Protein AF-0000000079574185 (afdb_homodimer)

Sequence (214 aa):
MRHLTLICMAGISTSLLVNKMKRLIRNENLEIAVTAMSERAFQGYTGQTDVLLLGPQLGHRFESLKEQYESKGIRIDRIDPERFGAMDAKAVLEQAFPDLSGQIGDKMRHLTLICMAGISTSLLVNKMKRLIRNENLEIAVTAMSERAFQGYTGQTDVLLLGPQLGHRFESLKEQYESKGIRIDRIDPERFGAMDAKAVLEQAFPDLSGQIGDK

Solvent-accessible surface area (backbone atoms only — not comparable to full-atom values): 11607 Å² total; per-residue (Å²): 122,45,28,38,33,38,32,28,73,53,21,6,63,51,38,51,32,50,50,49,35,50,50,50,30,60,75,66,67,48,64,60,46,79,46,64,28,10,57,72,55,51,74,69,54,83,71,81,53,46,27,38,33,26,30,68,82,35,50,87,46,44,66,63,49,36,67,65,35,43,83,74,63,25,45,67,46,64,45,51,59,67,40,58,74,66,53,34,32,67,59,48,51,22,67,69,36,62,85,38,68,78,68,61,77,86,122,121,45,26,39,32,38,31,29,73,56,20,5,64,52,37,51,33,50,51,49,34,53,49,49,29,60,77,67,67,49,63,62,47,80,47,66,27,10,60,71,55,52,73,70,53,83,70,81,54,46,28,39,34,26,30,67,81,34,49,87,48,43,67,65,49,38,66,66,35,42,83,75,64,26,46,66,44,67,45,53,61,67,39,57,74,66,53,34,32,66,60,48,49,24,67,70,37,62,85,38,68,78,69,60,76,86,122

InterPro domains:
  IPR003501 Phosphotransferase system, EIIB component, type 2/3 [PF02302] (6-95)
  IPR013012 Phosphotransferase system, EIIB component, type 3 [PS51100] (1-106)
  IPR036095 PTS system IIB component-like superfamily [SSF52794] (1-98)
  IPR051819 PTS system sugar-specific EIIB domain-containing protein [PTHR34581] (1-97)

Organism: NCBI:txid592978

Foldseek 3Di:
DDDDDDDDDVVVLVVLLQVVLVVQCVVLVPPDDDDDDDPVVVVVDPDDAAEAEDEPVCVVCQVVVCVVCVVVNHHYYYDDPVCSVVSPNQVRVCVRPVVCVPRRDPD/DDDDDDDDDPVVLVVLLQVVLVVQCVVLVNPDDDDDDDPVVVVVDPDDAAEAEDEPVCVVCQVVVCVVCVVVNYHYYYDDPVCSVVSPNQVRVCVRPVVCVPRRDPD

Nearest PDB structures (foldseek):
  4mge-assembly1_A  TM=9.046E-01  e=7.679E-06  Bacillus anthracis str. 'Ames Ancestor'
  2l2q-assembly1_A  TM=7.305E-01  e=4.917E-03  Borreliella burgdorferi
  3nbm-assembly1_A  TM=7.770E-01  e=2.067E-02  Streptococcus pneumoniae TIGR4
  4ivn-assembly1_B  TM=3.500E-01  e=1.867E+00  Vibrio vulnificus YJ016
  4mge-assembly1_A  TM=9.043E-01  e=1.041E-05  Bacillus anthracis str. 'Ames Ancestor'

Structure (mmCIF, N/CA/C/O backbone):
data_AF-0000000079574185-model_v1
#
loop_
_entity.id
_entity.type
_entity.pdbx_description
1 polymer 'PTS sugar transporter subunit IIB'
#
loop_
_atom_site.group_PDB
_atom_site.id
_atom_site.type_symbol
_atom_site.label_atom_id
_atom_site.label_alt_id
_atom_site.label_comp_id
_atom_site.label_asym_id
_atom_site.label_entity_id
_atom_site.label_seq_id
_atom_site.pdbx_PDB_ins_code
_atom_site.Cartn_x
_atom_site.Cartn_y
_atom_site.Cartn_z
_atom_site.occupancy
_atom_site.B_is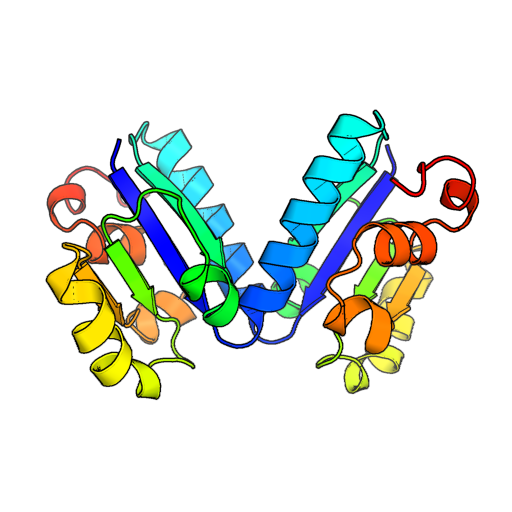o_or_equiv
_atom_site.auth_seq_id
_atom_site.auth_comp_id
_atom_site.auth_asym_id
_atom_site.auth_atom_id
_atom_site.pdbx_PDB_model_num
ATOM 1 N N . MET A 1 1 ? 2.023 9.961 20.016 1 88.75 1 MET A N 1
ATOM 2 C CA . MET A 1 1 ? 2.324 9.328 18.734 1 88.75 1 MET A CA 1
ATOM 3 C C . MET A 1 1 ? 1.634 10.062 17.594 1 88.75 1 MET A C 1
ATOM 5 O O . MET A 1 1 ? 0.475 10.461 17.719 1 88.75 1 MET A O 1
ATOM 9 N N . ARG A 1 2 ? 2.41 10.508 16.641 1 93.44 2 ARG A N 1
ATOM 10 C CA . ARG A 1 2 ? 1.873 11.211 15.492 1 93.44 2 ARG A CA 1
ATOM 11 C C . ARG A 1 2 ? 1.418 10.234 14.414 1 93.44 2 ARG A C 1
ATOM 13 O O . ARG A 1 2 ? 1.984 9.148 14.273 1 93.44 2 ARG A O 1
ATOM 20 N N . HIS A 1 3 ? 0.35 10.641 13.719 1 94.94 3 HIS A N 1
ATOM 21 C CA . HIS A 1 3 ? -0.239 9.742 12.727 1 94.94 3 HIS A CA 1
ATOM 22 C C . HIS A 1 3 ? -0.244 10.391 11.344 1 94.94 3 HIS A C 1
ATOM 24 O O . HIS A 1 3 ? -0.863 11.438 11.141 1 94.94 3 HIS A O 1
ATOM 30 N N . LEU A 1 4 ? 0.49 9.758 10.523 1 93.94 4 LEU A N 1
ATOM 31 C CA . LEU A 1 4 ? 0.558 10.18 9.133 1 93.94 4 LEU A CA 1
ATOM 32 C C . LEU A 1 4 ? -0.199 9.203 8.234 1 93.94 4 LEU A C 1
ATOM 34 O O . LEU A 1 4 ? 0.021 7.996 8.297 1 93.94 4 LEU A O 1
ATOM 38 N N . THR A 1 5 ? -1.13 9.797 7.465 1 89.38 5 THR A N 1
ATOM 39 C CA . THR A 1 5 ? -1.834 8.984 6.477 1 89.38 5 THR A CA 1
ATOM 40 C C . THR A 1 5 ? -1.511 9.461 5.059 1 89.38 5 THR A C 1
ATOM 42 O O . THR A 1 5 ? -1.543 10.656 4.777 1 89.38 5 THR A O 1
ATOM 45 N N . LEU A 1 6 ? -1.135 8.523 4.188 1 86.44 6 LEU A N 1
ATOM 46 C CA . LEU A 1 6 ? -0.94 8.781 2.766 1 86.44 6 LEU A CA 1
ATOM 47 C C . LEU A 1 6 ? -2.09 8.203 1.944 1 86.44 6 LEU A C 1
ATOM 49 O O . LEU A 1 6 ? -2.502 7.062 2.162 1 86.44 6 LEU A O 1
ATOM 53 N N . ILE A 1 7 ? -2.695 9.07 1.065 1 80.25 7 ILE A N 1
ATOM 54 C CA . ILE A 1 7 ? -3.719 8.523 0.18 1 80.25 7 ILE A CA 1
ATOM 55 C C . ILE A 1 7 ? -3.281 8.688 -1.274 1 80.25 7 ILE A C 1
ATOM 57 O O . ILE A 1 7 ? -2.699 9.711 -1.644 1 80.25 7 ILE A O 1
ATOM 61 N N . CYS A 1 8 ? -3.289 7.586 -2.072 1 68.94 8 CYS A N 1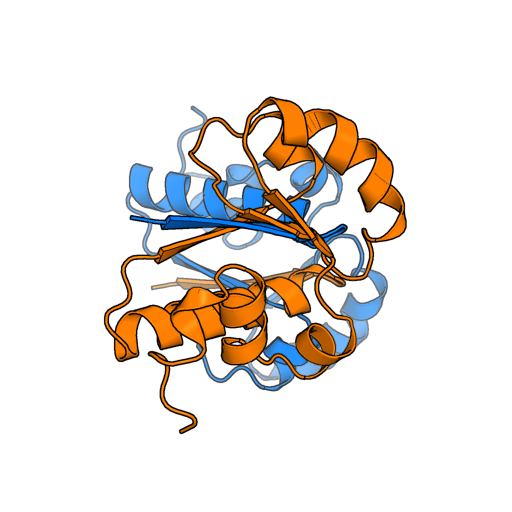
ATOM 62 C CA . CYS A 1 8 ? -2.963 7.586 -3.494 1 68.94 8 CYS A CA 1
ATOM 63 C C . CYS A 1 8 ? -4.105 7.004 -4.316 1 68.94 8 CYS A C 1
ATOM 65 O O . CYS A 1 8 ? -5.02 6.383 -3.768 1 68.94 8 CYS A O 1
ATOM 67 N N . MET A 1 9 ? -4.211 7.387 -5.613 1 56.03 9 MET A N 1
ATOM 68 C CA . MET A 1 9 ? -5.285 6.902 -6.477 1 56.03 9 MET A CA 1
ATOM 69 C C . MET A 1 9 ? -5.379 5.383 -6.426 1 56.03 9 MET A C 1
ATOM 71 O O . MET A 1 9 ? -6.465 4.828 -6.262 1 56.03 9 MET A O 1
ATOM 75 N N . ALA A 1 10 ? -4.527 4.73 -7.086 1 50 10 ALA A N 1
ATOM 76 C CA . ALA A 1 10 ? -4.535 3.277 -7.219 1 50 10 ALA A CA 1
ATOM 77 C C . ALA A 1 10 ? -4.098 2.604 -5.922 1 50 10 ALA A C 1
ATOM 79 O O . ALA A 1 10 ? -4.477 1.461 -5.652 1 50 10 ALA A O 1
ATOM 80 N N . GLY A 1 11 ? -3.361 3.166 -5.242 1 51.25 11 GLY A N 1
ATOM 81 C CA . GLY A 1 11 ? -2.73 2.584 -4.066 1 51.25 11 GLY A CA 1
ATOM 82 C C . GLY A 1 11 ? -3.727 2.148 -3.008 1 51.25 11 GLY A C 1
ATOM 83 O O . GLY A 1 11 ? -3.465 1.214 -2.248 1 51.25 11 GLY A O 1
ATOM 84 N N . ILE A 1 12 ? -4.832 2.926 -2.957 1 49.81 12 ILE A N 1
ATOM 85 C CA . ILE A 1 12 ? -5.816 2.75 -1.896 1 49.81 12 ILE A CA 1
ATOM 86 C C . ILE A 1 12 ? -6.457 1.37 -2.012 1 49.81 12 ILE A C 1
ATOM 88 O O . ILE A 1 12 ? -6.516 0.621 -1.032 1 49.81 12 ILE A O 1
ATOM 92 N N . SER A 1 13 ? -6.738 1.127 -3.207 1 59.53 13 SER A N 1
ATOM 93 C CA . SER A 1 13 ? -7.465 -0.13 -3.352 1 59.53 13 SER A CA 1
ATOM 94 C C . SER A 1 13 ? -6.574 -1.324 -3.023 1 59.53 13 SER A C 1
ATOM 96 O O . SER A 1 13 ? -6.992 -2.236 -2.305 1 59.53 13 SER A O 1
ATOM 98 N N . THR A 1 14 ? -5.355 -1.102 -3.299 1 67.81 14 THR A N 1
ATOM 99 C CA . THR A 1 14 ? -4.457 -2.227 -3.072 1 67.81 14 THR A CA 1
ATOM 100 C C . THR A 1 14 ? -4.07 -2.324 -1.6 1 67.81 14 THR A C 1
ATOM 102 O O . THR A 1 14 ? -4.051 -3.418 -1.029 1 67.81 14 THR A O 1
ATOM 105 N N . SER A 1 15 ? -3.881 -1.257 -0.956 1 67.75 15 SER A N 1
ATOM 106 C CA . SER A 1 15 ? -3.498 -1.248 0.453 1 67.75 15 SER A CA 1
ATOM 107 C C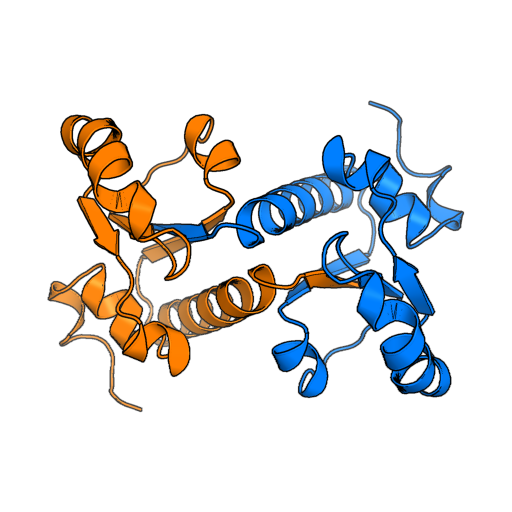 . SER A 1 15 ? -4.598 -1.837 1.328 1 67.75 15 SER A C 1
ATOM 109 O O . SER A 1 15 ? -4.32 -2.615 2.244 1 67.75 15 SER A O 1
ATOM 111 N N . LEU A 1 16 ? -5.809 -1.394 1.083 1 69.81 16 LEU A N 1
ATOM 112 C CA . LEU A 1 16 ? -6.934 -1.904 1.855 1 69.81 16 LEU A CA 1
ATOM 113 C C . LEU A 1 16 ? -7.074 -3.414 1.683 1 69.81 16 LEU A C 1
ATOM 115 O O . LEU A 1 16 ? -7.293 -4.137 2.656 1 69.81 16 LEU A O 1
ATOM 119 N N . LEU A 1 17 ? -6.941 -3.803 0.425 1 80.81 17 LEU A N 1
ATOM 120 C CA . LEU A 1 17 ? -7.016 -5.234 0.156 1 80.81 17 LEU A CA 1
ATOM 121 C C . LEU A 1 17 ? -5.914 -5.984 0.895 1 80.81 17 LEU A C 1
ATOM 123 O O . LEU A 1 17 ? -6.168 -7.035 1.493 1 80.81 17 LEU A O 1
ATOM 127 N N . VAL A 1 18 ? -4.707 -5.469 0.892 1 81.94 18 VAL A N 1
ATOM 128 C CA . VAL A 1 18 ? -3.568 -6.086 1.562 1 81.94 18 VAL A CA 1
ATOM 129 C C . VAL A 1 18 ? -3.82 -6.145 3.066 1 81.94 18 VAL A C 1
ATOM 131 O O . VAL A 1 18 ? -3.555 -7.164 3.707 1 81.94 18 VAL A O 1
ATOM 134 N N . ASN A 1 19 ? -4.359 -5.125 3.646 1 76.62 19 ASN A N 1
ATOM 135 C CA . ASN A 1 19 ? -4.648 -5.102 5.074 1 76.62 19 ASN A CA 1
ATOM 136 C C . ASN A 1 19 ? -5.719 -6.125 5.449 1 76.62 19 ASN A C 1
ATOM 138 O O . ASN A 1 19 ? -5.602 -6.805 6.469 1 76.62 19 ASN A O 1
ATOM 142 N N . LYS A 1 20 ? -6.73 -6.168 4.641 1 82.44 20 LYS A N 1
ATOM 143 C CA . LYS A 1 20 ? -7.766 -7.172 4.859 1 82.44 20 LYS A CA 1
ATOM 144 C C . LYS A 1 20 ? -7.188 -8.586 4.781 1 82.44 20 LYS A C 1
ATOM 146 O O . LYS A 1 20 ? -7.543 -9.453 5.582 1 82.44 20 LYS A O 1
ATOM 151 N N . MET A 1 21 ? -6.289 -8.758 3.867 1 88.69 21 MET A N 1
ATOM 152 C CA . MET A 1 21 ? -5.641 -10.062 3.719 1 88.69 21 MET A CA 1
ATOM 153 C C . MET A 1 21 ? -4.793 -10.391 4.945 1 88.69 21 MET A C 1
ATOM 155 O O . MET A 1 21 ? -4.832 -11.508 5.449 1 88.69 21 MET A O 1
ATOM 159 N N . LYS A 1 22 ? -4.102 -9.406 5.371 1 85.12 22 LYS A N 1
ATOM 160 C CA . LYS A 1 22 ? -3.252 -9.625 6.539 1 85.12 22 LYS A CA 1
ATOM 161 C C . LYS A 1 22 ? -4.09 -9.961 7.77 1 85.12 22 LYS A C 1
ATOM 163 O O . LYS A 1 22 ? -3.721 -10.836 8.555 1 85.12 22 LYS A O 1
ATOM 168 N N . ARG A 1 23 ? -5.176 -9.375 7.941 1 84.56 23 ARG A N 1
ATOM 169 C CA . ARG A 1 23 ? -6.082 -9.664 9.047 1 84.56 23 ARG A CA 1
ATOM 170 C C . ARG A 1 23 ? -6.613 -11.094 8.969 1 84.56 23 ARG A C 1
ATOM 172 O O . ARG A 1 23 ? -6.648 -11.805 9.969 1 84.56 23 ARG A O 1
ATOM 179 N N . LEU A 1 24 ? -7.023 -11.406 7.793 1 89.94 24 LEU A N 1
ATOM 180 C CA . LEU A 1 24 ? -7.531 -12.758 7.578 1 89.94 24 LEU A CA 1
ATOM 181 C C . LEU A 1 24 ? -6.457 -13.797 7.875 1 89.94 24 LEU A C 1
ATOM 183 O O . LEU A 1 24 ? -6.73 -14.812 8.516 1 89.94 24 LEU A O 1
ATOM 187 N N . ILE A 1 25 ? -5.293 -13.586 7.488 1 91.38 25 ILE A N 1
ATOM 188 C CA . ILE A 1 25 ? -4.16 -14.492 7.672 1 91.38 25 ILE A CA 1
ATOM 189 C C . ILE A 1 25 ? -3.879 -14.672 9.164 1 91.38 25 ILE A C 1
ATOM 191 O O . ILE A 1 25 ? -3.658 -15.789 9.625 1 91.38 25 ILE A O 1
ATOM 195 N N . ARG A 1 26 ? -3.955 -13.562 9.812 1 88.31 26 ARG A N 1
ATOM 196 C CA . ARG A 1 26 ? -3.744 -13.609 11.258 1 88.31 26 ARG A CA 1
ATOM 197 C C . ARG A 1 26 ? -4.875 -14.367 11.953 1 88.31 26 ARG A C 1
ATOM 199 O O . ARG A 1 26 ? -4.625 -15.227 12.797 1 88.31 26 ARG A O 1
ATOM 206 N N . ASN A 1 27 ? -6.102 -14.078 11.586 1 91.19 27 ASN A N 1
ATOM 207 C CA . ASN A 1 27 ? -7.277 -14.68 12.211 1 91.19 27 ASN A CA 1
ATOM 208 C C . ASN A 1 27 ? -7.336 -16.188 11.961 1 91.19 27 ASN A C 1
ATOM 210 O O . ASN A 1 27 ? -7.793 -16.938 12.82 1 91.19 27 ASN A O 1
ATOM 214 N N . GLU A 1 28 ? -6.867 -16.562 10.766 1 91.81 28 GLU A N 1
ATOM 215 C CA . GLU A 1 28 ? -6.93 -17.969 10.383 1 91.81 28 GLU A CA 1
ATOM 216 C C . GLU A 1 28 ? -5.602 -18.672 10.633 1 91.81 28 GLU A C 1
ATOM 218 O O . GLU A 1 28 ? -5.434 -19.844 10.273 1 91.81 28 GLU A O 1
ATOM 223 N N . ASN A 1 29 ? -4.648 -17.953 11.188 1 91.69 29 ASN A N 1
ATOM 224 C CA . ASN A 1 29 ? -3.326 -18.484 11.5 1 91.69 29 ASN A CA 1
ATOM 225 C C . ASN A 1 29 ? -2.674 -19.109 10.273 1 91.69 29 ASN A C 1
ATOM 227 O O . ASN A 1 29 ? -2.17 -20.234 10.336 1 91.69 29 ASN A O 1
ATOM 231 N N . LEU A 1 30 ? -2.805 -18.422 9.219 1 91.88 30 LEU A N 1
ATOM 232 C CA . LEU A 1 30 ? -2.178 -18.875 7.984 1 91.88 30 LEU A CA 1
ATOM 233 C C . LEU A 1 30 ? -0.716 -18.453 7.926 1 91.88 30 LEU A C 1
ATOM 235 O O . LEU A 1 30 ? -0.356 -17.391 8.445 1 91.88 30 LEU A O 1
ATOM 239 N N . GLU A 1 31 ? 0.088 -19.25 7.402 1 94.12 31 GLU A N 1
ATOM 240 C CA . GLU A 1 31 ? 1.506 -18.938 7.246 1 94.12 31 GLU A CA 1
ATOM 241 C C . GLU A 1 31 ? 1.789 -18.328 5.879 1 94.12 31 GLU A C 1
ATOM 243 O O . GLU A 1 31 ? 2.514 -18.906 5.07 1 94.12 31 GLU A O 1
ATOM 248 N N . ILE A 1 32 ? 1.297 -17.203 5.641 1 93.75 32 ILE A N 1
ATOM 249 C CA . ILE A 1 32 ? 1.445 -16.484 4.379 1 93.75 32 ILE A CA 1
ATOM 250 C C . ILE A 1 32 ? 1.924 -15.062 4.652 1 93.75 32 ILE A C 1
ATOM 252 O O . ILE A 1 32 ? 1.384 -14.375 5.523 1 93.75 32 ILE A O 1
ATOM 256 N N . ALA A 1 33 ? 2.938 -14.648 3.963 1 91.56 33 ALA A N 1
ATOM 257 C CA . ALA A 1 33 ? 3.395 -13.258 3.971 1 91.56 33 ALA A CA 1
ATOM 258 C C . ALA A 1 33 ? 2.92 -12.516 2.723 1 91.56 33 ALA A C 1
ATOM 260 O O . ALA A 1 33 ? 3.137 -12.977 1.6 1 91.56 33 ALA A O 1
ATOM 261 N N . VAL A 1 34 ? 2.25 -11.43 2.977 1 88.5 34 VAL A N 1
ATOM 262 C CA . VAL A 1 34 ? 1.757 -10.625 1.862 1 88.5 34 VAL A CA 1
ATOM 263 C C . VAL A 1 34 ? 2.529 -9.312 1.791 1 88.5 34 VAL A C 1
ATOM 265 O O . VAL A 1 34 ? 2.693 -8.625 2.803 1 88.5 34 VAL A O 1
ATOM 268 N N . THR A 1 35 ? 2.994 -9.039 0.606 1 81.06 35 THR A N 1
ATOM 269 C CA . THR A 1 35 ? 3.68 -7.781 0.348 1 81.06 35 THR A CA 1
ATOM 270 C C . THR A 1 35 ? 3.104 -7.094 -0.888 1 81.06 35 THR A C 1
ATOM 272 O O . THR A 1 35 ? 2.684 -7.762 -1.835 1 81.06 35 THR A O 1
ATOM 275 N N . ALA A 1 36 ? 2.936 -5.844 -0.849 1 79.88 36 ALA A N 1
ATOM 276 C CA . ALA A 1 36 ? 2.506 -5.059 -2.006 1 79.88 36 ALA A CA 1
ATOM 277 C C . ALA A 1 36 ? 3.545 -4.004 -2.371 1 79.88 36 ALA A C 1
ATOM 279 O O . ALA A 1 36 ? 4.172 -3.412 -1.49 1 79.88 36 ALA A O 1
ATOM 280 N N . MET A 1 37 ? 3.713 -3.838 -3.721 1 75.5 37 MET A N 1
ATOM 281 C CA . MET A 1 37 ? 4.691 -2.863 -4.195 1 75.5 37 MET A CA 1
ATOM 282 C C . MET A 1 37 ? 4.422 -2.48 -5.645 1 75.5 37 MET A C 1
ATOM 284 O O . MET A 1 37 ? 3.582 -3.092 -6.305 1 75.5 37 MET A O 1
ATOM 288 N N . SER A 1 38 ? 5.129 -1.488 -6.082 1 73.06 38 SER A N 1
ATOM 289 C CA . SER A 1 38 ? 5.027 -1.118 -7.492 1 73.06 38 SER A CA 1
ATOM 290 C C . SER A 1 38 ? 5.742 -2.131 -8.383 1 73.06 38 SER A C 1
ATOM 292 O O . SER A 1 38 ? 6.598 -2.887 -7.91 1 73.06 38 SER A O 1
ATOM 294 N N . GLU A 1 39 ? 5.309 -2.053 -9.656 1 78.31 39 GLU A N 1
ATOM 295 C CA . GLU A 1 39 ? 6.004 -2.926 -10.594 1 78.31 39 GLU A CA 1
ATOM 296 C C . GLU A 1 39 ? 7.5 -2.639 -10.609 1 78.31 39 GLU A C 1
ATOM 298 O O . GLU A 1 39 ? 8.312 -3.564 -10.641 1 78.31 39 GLU A O 1
ATOM 303 N N . ARG A 1 40 ? 7.836 -1.374 -10.609 1 71.25 40 ARG A N 1
ATOM 304 C CA . ARG A 1 40 ? 9.242 -0.973 -10.625 1 71.25 40 ARG A CA 1
ATOM 305 C C . ARG A 1 40 ? 9.969 -1.485 -9.391 1 71.25 40 ARG A C 1
ATOM 307 O O . ARG A 1 40 ? 11.086 -1.995 -9.492 1 71.25 40 ARG A O 1
ATOM 314 N N . ALA A 1 41 ? 9.375 -1.385 -8.234 1 71.62 41 ALA A N 1
ATOM 315 C CA . ALA A 1 41 ? 9.977 -1.87 -6.992 1 71.62 41 ALA A CA 1
ATOM 316 C C . ALA A 1 41 ? 10.18 -3.381 -7.039 1 71.62 41 ALA A C 1
ATOM 318 O O . ALA A 1 41 ? 11.172 -3.896 -6.508 1 71.62 41 ALA A O 1
ATOM 319 N N . PHE A 1 42 ? 9.297 -4.051 -7.738 1 83.19 42 PHE A N 1
ATOM 320 C CA . PHE A 1 42 ? 9.383 -5.504 -7.797 1 83.19 42 PHE A CA 1
ATOM 321 C C . PHE A 1 42 ? 10.562 -5.945 -8.656 1 83.19 42 PHE A C 1
ATOM 323 O O . PHE A 1 42 ? 11.18 -6.977 -8.391 1 83.19 42 PHE A O 1
ATOM 330 N N . GLN A 1 43 ? 10.82 -5.113 -9.609 1 80.56 43 GLN A N 1
ATOM 331 C CA . GLN A 1 43 ? 11.961 -5.43 -10.469 1 80.56 43 GLN A CA 1
ATOM 332 C C . GLN A 1 43 ? 13.25 -5.516 -9.656 1 80.56 43 GLN A C 1
ATOM 334 O O . GLN A 1 43 ? 14.148 -6.297 -9.977 1 80.56 43 GLN A O 1
ATOM 339 N N . GLY A 1 44 ? 13.305 -4.746 -8.555 1 77.38 44 GLY A N 1
ATOM 340 C CA . GLY A 1 44 ? 14.477 -4.762 -7.699 1 77.38 44 GLY A CA 1
ATOM 341 C C . GLY A 1 44 ? 14.266 -5.527 -6.406 1 77.38 44 GLY A C 1
ATOM 342 O O . GLY A 1 44 ? 15.141 -5.555 -5.543 1 77.38 44 GLY A O 1
ATOM 343 N N . TYR A 1 45 ? 13.156 -6.074 -6.293 1 79.44 45 TYR A N 1
ATOM 344 C CA . TYR A 1 45 ? 12.812 -6.77 -5.059 1 79.44 45 TYR A CA 1
ATOM 345 C C . TYR A 1 45 ? 13.562 -8.086 -4.945 1 79.44 45 TYR A C 1
ATOM 347 O O . TYR A 1 45 ? 13.57 -8.891 -5.883 1 79.44 45 TYR A O 1
ATOM 355 N N . THR A 1 46 ? 14.234 -8.258 -3.734 1 81.12 46 THR A N 1
ATOM 356 C CA . THR A 1 46 ? 15.055 -9.445 -3.529 1 81.12 46 THR A CA 1
ATOM 357 C C . THR A 1 46 ? 14.383 -10.414 -2.562 1 81.12 46 THR A C 1
ATOM 359 O O . THR A 1 46 ? 14.945 -11.453 -2.23 1 81.12 46 THR A O 1
ATOM 362 N N . GLY A 1 47 ? 13.25 -10.047 -2.1 1 82.69 47 GLY A N 1
ATOM 363 C CA . GLY A 1 47 ? 12.516 -10.93 -1.205 1 82.69 47 GLY A CA 1
ATOM 364 C C . GLY A 1 47 ? 11.883 -12.109 -1.919 1 82.69 47 GLY A C 1
ATOM 365 O O . GLY A 1 47 ? 11.859 -12.156 -3.15 1 82.69 47 GLY A O 1
ATOM 366 N N . GLN A 1 48 ? 11.414 -13.039 -1.127 1 89.88 48 GLN A N 1
ATOM 367 C CA . GLN A 1 48 ? 10.781 -14.227 -1.699 1 89.88 48 GLN A CA 1
ATOM 368 C C . GLN A 1 48 ? 9.367 -13.914 -2.188 1 89.88 48 GLN A C 1
ATOM 370 O O . GLN A 1 48 ? 8.633 -13.18 -1.532 1 89.88 48 GLN A O 1
ATOM 375 N N . THR A 1 49 ? 9.055 -14.453 -3.355 1 93.75 49 THR A N 1
ATOM 376 C CA . THR A 1 49 ? 7.715 -14.398 -3.926 1 93.75 49 THR A CA 1
ATOM 377 C C . THR A 1 49 ? 7.352 -15.727 -4.578 1 93.75 49 THR A C 1
ATOM 379 O O . THR A 1 49 ? 8.039 -16.188 -5.496 1 93.75 49 THR A O 1
ATOM 382 N N . ASP A 1 50 ? 6.293 -16.266 -4.008 1 96.44 50 ASP A N 1
ATOM 383 C CA . ASP A 1 50 ? 5.793 -17.484 -4.633 1 96.44 50 ASP A CA 1
ATOM 384 C C . ASP A 1 50 ? 4.727 -17.172 -5.676 1 96.44 50 ASP A C 1
ATOM 386 O O . ASP A 1 50 ? 4.672 -17.812 -6.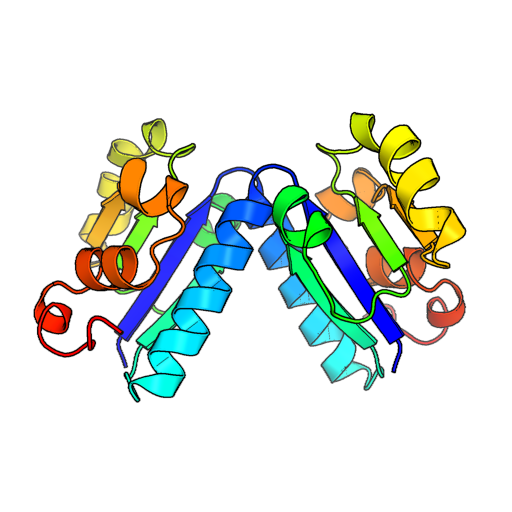73 1 96.44 50 ASP A O 1
ATOM 390 N N . VAL A 1 51 ? 3.896 -16.266 -5.344 1 95.94 51 VAL A N 1
ATOM 391 C CA . VAL A 1 51 ? 2.82 -15.859 -6.238 1 95.94 51 VAL A CA 1
ATOM 392 C C . VAL A 1 51 ? 2.826 -14.344 -6.395 1 95.94 51 VAL A C 1
ATOM 394 O O . VAL A 1 51 ? 2.928 -13.609 -5.41 1 95.94 51 VAL A O 1
ATOM 397 N N . LEU A 1 52 ? 2.807 -13.945 -7.641 1 93.31 52 LEU A N 1
ATOM 398 C CA . LEU A 1 52 ? 2.703 -12.539 -8 1 93.31 52 LEU A CA 1
ATOM 399 C C . LEU A 1 52 ? 1.341 -12.227 -8.617 1 93.31 52 LEU A C 1
ATOM 401 O O . LEU A 1 52 ? 0.994 -12.766 -9.664 1 93.31 52 LEU A O 1
ATOM 405 N N . LEU A 1 53 ? 0.625 -11.422 -7.914 1 91.56 53 LEU A N 1
ATOM 406 C CA . LEU A 1 53 ? -0.677 -11.016 -8.43 1 91.56 53 LEU A CA 1
ATOM 407 C C . LEU A 1 53 ? -0.639 -9.578 -8.945 1 91.56 53 LEU A C 1
ATOM 409 O O . LEU A 1 53 ? -0.141 -8.688 -8.258 1 91.56 53 LEU A O 1
ATOM 413 N N . LEU A 1 54 ? -1.217 -9.422 -10.133 1 87.81 54 LEU A N 1
ATOM 414 C CA . LEU A 1 54 ? -1.264 -8.102 -10.758 1 87.81 54 LEU A CA 1
ATOM 415 C C . LEU A 1 54 ? -2.615 -7.441 -10.523 1 87.81 54 LEU A C 1
ATOM 417 O O . LEU A 1 54 ? -3.662 -8.055 -10.75 1 87.81 54 LEU A O 1
ATOM 421 N N . GLY A 1 55 ? -2.533 -6.273 -10.086 1 82.81 55 GLY A N 1
ATOM 422 C CA . GLY A 1 55 ? -3.76 -5.504 -9.969 1 82.81 55 GLY A CA 1
ATOM 423 C C . GLY A 1 55 ? -4.43 -5.242 -11.305 1 82.81 55 GLY A C 1
ATOM 424 O O . GLY A 1 55 ? -3.814 -5.418 -12.359 1 82.81 55 GLY A O 1
ATOM 425 N N . PRO A 1 56 ? -5.676 -4.902 -11.211 1 74.94 56 PRO A N 1
ATOM 426 C CA . PRO A 1 56 ? -6.465 -4.754 -12.438 1 74.94 56 PRO A CA 1
ATOM 427 C C . PRO A 1 56 ? -5.84 -3.777 -13.43 1 74.94 56 PRO A C 1
ATOM 429 O O . PRO A 1 56 ? -5.918 -3.992 -14.641 1 74.94 56 PRO A O 1
ATOM 432 N N . GLN A 1 57 ? -5.152 -2.861 -13.055 1 73.25 57 GLN A N 1
ATOM 433 C CA . GLN A 1 57 ? -4.594 -1.851 -13.945 1 73.25 57 GLN A CA 1
ATOM 434 C C . GLN A 1 57 ? -3.33 -2.361 -14.633 1 73.25 57 GLN A C 1
ATOM 436 O O . GLN A 1 57 ? -2.91 -1.817 -15.656 1 73.25 57 GLN A O 1
ATOM 441 N N . LEU A 1 58 ? -2.775 -3.357 -14.117 1 76.94 58 LEU A N 1
ATOM 442 C CA . LEU A 1 58 ? -1.536 -3.887 -14.68 1 76.94 58 LEU A CA 1
ATOM 443 C C . LEU A 1 58 ? -1.809 -5.117 -15.531 1 76.94 58 LEU A C 1
ATOM 445 O O . LEU A 1 58 ? -0.876 -5.812 -15.945 1 76.94 58 LEU A O 1
ATOM 449 N N . GLY A 1 59 ? -3.053 -5.352 -15.75 1 77.5 59 GLY A N 1
ATOM 450 C CA . GLY A 1 59 ? -3.395 -6.555 -16.5 1 77.5 59 GLY A CA 1
ATOM 451 C C . GLY A 1 59 ? -2.717 -6.625 -17.859 1 77.5 59 GLY A C 1
ATOM 452 O O . GLY A 1 59 ? -2.357 -7.711 -18.312 1 77.5 59 GLY A O 1
ATOM 453 N N . HIS A 1 60 ? -2.494 -5.441 -18.469 1 82.19 60 HIS A N 1
ATOM 454 C CA . HIS A 1 60 ? -1.896 -5.406 -19.812 1 82.19 60 HIS A CA 1
ATOM 455 C C . HIS A 1 60 ? -0.433 -5.84 -19.766 1 82.19 60 HIS A C 1
ATOM 457 O O . HIS A 1 60 ? 0.146 -6.191 -20.797 1 82.19 60 HIS A O 1
ATOM 463 N N . ARG A 1 61 ? 0.131 -5.824 -18.609 1 84.94 61 ARG A N 1
ATOM 464 C CA . ARG A 1 61 ? 1.535 -6.188 -18.438 1 84.94 61 ARG A CA 1
ATOM 465 C C . ARG A 1 61 ? 1.682 -7.668 -18.109 1 84.94 61 ARG A C 1
ATOM 467 O O . ARG A 1 61 ? 2.799 -8.172 -17.984 1 84.94 61 ARG A O 1
ATOM 474 N N . PHE A 1 62 ? 0.626 -8.391 -18.047 1 88.38 62 PHE A N 1
ATOM 475 C CA . PHE A 1 62 ? 0.613 -9.766 -17.562 1 88.38 62 PHE A CA 1
ATOM 476 C C . PHE A 1 62 ? 1.563 -10.641 -18.375 1 88.38 62 PHE A C 1
ATOM 478 O O . PHE A 1 62 ? 2.422 -11.32 -17.797 1 88.38 62 PHE A O 1
ATOM 485 N N . GLU A 1 63 ? 1.454 -10.547 -19.688 1 91.38 63 GLU A N 1
ATOM 486 C CA . GLU A 1 63 ? 2.244 -11.43 -20.547 1 91.38 63 GLU A CA 1
ATOM 487 C C . GLU A 1 63 ? 3.736 -11.141 -20.406 1 91.38 63 GLU A C 1
ATOM 489 O O . GLU A 1 63 ? 4.547 -12.062 -20.312 1 91.38 63 GLU A O 1
ATOM 494 N N . SER A 1 64 ? 4.051 -9.898 -20.438 1 90.56 64 SER A N 1
ATOM 495 C CA . SER A 1 64 ? 5.449 -9.5 -20.297 1 90.56 64 SER A CA 1
ATOM 496 C C . SER A 1 64 ? 6.016 -9.93 -18.953 1 90.56 64 SER A C 1
ATOM 498 O O . SER A 1 64 ? 7.125 -10.461 -18.875 1 90.56 64 SER A O 1
ATOM 500 N N . LEU A 1 65 ? 5.242 -9.781 -17.922 1 89.25 65 LEU A N 1
ATOM 501 C CA . LEU A 1 65 ? 5.691 -10.133 -16.578 1 89.25 65 LEU A CA 1
ATOM 502 C C . LEU A 1 65 ? 5.75 -11.648 -16.391 1 89.25 65 LEU A C 1
ATOM 504 O O . LEU A 1 65 ? 6.648 -12.164 -15.727 1 89.25 65 LEU A O 1
ATOM 508 N N . LYS A 1 66 ? 4.812 -12.312 -16.969 1 91.88 66 LYS A N 1
ATOM 509 C CA . LYS A 1 66 ? 4.816 -13.773 -16.938 1 91.88 66 LYS A CA 1
ATOM 510 C C . LYS A 1 66 ? 6.098 -14.336 -17.547 1 91.88 66 LYS A C 1
ATOM 512 O O . LYS A 1 66 ? 6.727 -15.227 -16.969 1 91.88 66 LYS A O 1
ATOM 517 N N . GLU A 1 67 ? 6.426 -13.812 -18.625 1 91.62 67 GLU A N 1
ATOM 518 C CA . GLU A 1 67 ? 7.637 -14.266 -19.312 1 91.62 67 GLU A CA 1
ATOM 519 C C . GLU A 1 67 ? 8.875 -13.992 -18.453 1 91.62 67 GLU A C 1
ATOM 521 O O . GLU A 1 67 ? 9.82 -14.789 -18.453 1 91.62 67 GLU A O 1
ATOM 526 N N . GLN A 1 68 ? 8.812 -12.969 -17.844 1 90.19 68 GLN A N 1
ATOM 527 C CA . GLN A 1 68 ? 9.977 -12.523 -17.078 1 90.19 68 GLN A CA 1
ATOM 528 C C . GLN A 1 68 ? 10.141 -13.328 -15.797 1 90.19 68 GLN A C 1
ATOM 530 O O . GLN A 1 68 ? 11.258 -13.648 -15.391 1 90.19 68 GLN A O 1
ATOM 535 N N . TYR A 1 69 ? 9.039 -13.688 -15.148 1 91.5 69 TYR A N 1
ATOM 536 C CA . TYR A 1 69 ? 9.172 -14.18 -13.773 1 91.5 69 TYR A CA 1
ATOM 537 C C . TYR A 1 69 ? 8.781 -15.648 -13.68 1 91.5 69 TYR A C 1
ATOM 539 O O . TYR A 1 69 ? 9.102 -16.312 -12.688 1 91.5 69 TYR A O 1
ATOM 547 N N . GLU A 1 70 ? 8.125 -16.172 -14.664 1 90 70 GLU A N 1
ATOM 548 C CA . GLU A 1 70 ? 7.742 -17.578 -14.641 1 90 70 GLU A CA 1
ATOM 549 C C . GLU A 1 70 ? 8.977 -18.484 -14.57 1 90 70 GLU A C 1
ATOM 551 O O . GLU A 1 70 ? 8.953 -19.516 -13.898 1 90 70 GLU A O 1
ATOM 556 N N . SER A 1 71 ? 10 -18.047 -15.227 1 90.62 71 SER A N 1
ATOM 557 C CA . SER A 1 71 ? 11.234 -18.828 -15.25 1 90.62 71 SER A CA 1
ATOM 558 C C . SER A 1 71 ? 11.922 -18.828 -13.891 1 90.62 71 SER A C 1
ATOM 560 O O . SER A 1 71 ? 12.758 -19.688 -13.609 1 90.62 71 SER A O 1
ATOM 562 N N . LYS A 1 72 ? 11.547 -17.906 -13.086 1 91.5 72 LYS A N 1
ATOM 563 C CA . LYS A 1 72 ? 12.141 -17.781 -11.758 1 91.5 72 LYS A CA 1
ATOM 564 C C . LYS A 1 72 ? 11.328 -18.562 -10.719 1 91.5 72 LYS A C 1
ATOM 566 O O . LYS A 1 72 ? 11.594 -18.469 -9.523 1 91.5 72 LYS A O 1
ATOM 571 N N . GLY A 1 73 ? 10.312 -19.203 -11.227 1 92.31 73 GLY A N 1
ATOM 572 C CA . GLY A 1 73 ? 9.508 -20.031 -10.344 1 92.31 73 GLY A CA 1
ATOM 573 C C . GLY A 1 73 ? 8.375 -19.266 -9.688 1 92.31 73 GLY A C 1
ATOM 574 O O . GLY A 1 73 ? 7.754 -19.75 -8.742 1 92.31 73 GLY A O 1
ATOM 575 N N . ILE A 1 74 ? 8.141 -18.125 -10.055 1 94.62 74 ILE A N 1
ATOM 576 C CA . ILE A 1 74 ? 7.07 -17.297 -9.516 1 94.62 74 ILE A CA 1
ATOM 577 C C . ILE A 1 74 ? 5.805 -17.484 -10.352 1 94.62 74 ILE A C 1
ATOM 579 O O . ILE A 1 74 ? 5.824 -17.312 -11.57 1 94.62 74 ILE A O 1
ATOM 583 N N . ARG A 1 75 ? 4.758 -17.891 -9.688 1 95.31 75 ARG A N 1
ATOM 584 C CA . ARG A 1 75 ? 3.475 -17.953 -10.383 1 95.31 75 ARG A CA 1
ATOM 585 C C . ARG A 1 75 ? 2.859 -16.562 -10.516 1 95.31 75 ARG A C 1
ATOM 587 O O . ARG A 1 75 ? 2.77 -15.82 -9.539 1 95.31 75 ARG A O 1
ATOM 594 N N . ILE A 1 76 ? 2.453 -16.25 -11.688 1 94 76 ILE A N 1
ATOM 595 C CA . ILE A 1 76 ? 1.913 -14.914 -11.953 1 94 76 ILE A CA 1
ATOM 596 C C . ILE A 1 76 ? 0.452 -15.031 -12.383 1 94 76 ILE A C 1
ATOM 598 O O . ILE A 1 76 ? 0.092 -15.922 -13.148 1 94 76 ILE A O 1
ATOM 602 N N . ASP A 1 77 ? -0.331 -14.133 -11.758 1 93.44 77 ASP A N 1
ATOM 603 C CA . ASP A 1 77 ? -1.734 -14.094 -12.156 1 93.44 77 ASP A CA 1
ATOM 604 C C . ASP A 1 77 ? -2.309 -12.688 -12.023 1 93.44 77 ASP A C 1
ATOM 606 O O . ASP A 1 77 ? -1.746 -11.844 -11.32 1 93.44 77 ASP A O 1
ATOM 610 N N . ARG A 1 78 ? -3.34 -12.469 -12.781 1 90.44 78 ARG A N 1
ATOM 611 C CA . ARG A 1 78 ? -4.105 -11.242 -12.617 1 90.44 78 ARG A CA 1
ATOM 612 C C . ARG A 1 78 ? -5.164 -11.398 -11.523 1 90.44 78 ARG A C 1
ATOM 614 O O . ARG A 1 78 ? -5.836 -12.43 -11.445 1 90.44 78 ARG A O 1
ATOM 621 N N . ILE A 1 79 ? -5.211 -10.352 -10.812 1 88.88 79 ILE A N 1
ATOM 622 C CA . ILE A 1 79 ? -6.316 -10.406 -9.859 1 88.88 79 ILE A CA 1
ATOM 623 C C . ILE A 1 79 ? -7.645 -10.297 -10.602 1 88.88 79 ILE A C 1
ATOM 625 O O . ILE A 1 79 ? -7.801 -9.445 -11.484 1 88.88 79 ILE A O 1
ATOM 629 N N . ASP A 1 80 ? -8.523 -11.203 -10.266 1 88.81 80 ASP A N 1
ATOM 630 C CA . ASP A 1 80 ? -9.875 -11.094 -10.805 1 88.81 80 ASP A CA 1
ATOM 631 C C . ASP A 1 80 ? -10.484 -9.727 -10.492 1 88.81 80 ASP A C 1
ATOM 633 O O . ASP A 1 80 ? -10.508 -9.305 -9.328 1 88.81 80 ASP A O 1
ATOM 637 N N . PRO A 1 81 ? -10.859 -9 -11.602 1 82.62 81 PRO A N 1
ATOM 638 C CA . PRO A 1 81 ? -11.414 -7.664 -11.383 1 82.62 81 PRO A CA 1
ATOM 639 C C . PRO A 1 81 ? -12.57 -7.66 -10.383 1 82.62 81 PRO A C 1
ATOM 641 O O . PRO A 1 81 ? -12.695 -6.73 -9.578 1 82.62 81 PRO A O 1
ATOM 644 N N . GLU A 1 82 ? -13.352 -8.648 -10.438 1 84.12 82 GLU A N 1
ATOM 645 C CA . GLU A 1 82 ? -14.492 -8.742 -9.523 1 84.12 82 GLU A CA 1
ATOM 646 C C . GLU A 1 82 ? -14.023 -8.922 -8.078 1 84.12 82 GLU A C 1
ATOM 648 O O . GLU A 1 82 ? -14.578 -8.305 -7.164 1 84.12 82 GLU A O 1
ATOM 653 N N . ARG A 1 83 ? -13.039 -9.766 -7.848 1 86.5 83 ARG A N 1
ATOM 654 C CA . ARG A 1 83 ? -12.5 -10 -6.512 1 86.5 83 ARG A CA 1
ATOM 655 C C . ARG A 1 83 ? -11.836 -8.742 -5.965 1 86.5 83 ARG A C 1
ATOM 657 O O . ARG A 1 83 ? -11.977 -8.414 -4.785 1 86.5 83 ARG A O 1
ATOM 664 N N . PHE A 1 84 ? -11.141 -8.125 -6.887 1 83 84 PHE A N 1
ATOM 665 C CA . PHE A 1 84 ? -10.484 -6.875 -6.504 1 83 84 PHE A CA 1
ATOM 666 C C . PHE A 1 84 ? -11.516 -5.805 -6.172 1 83 84 PHE A C 1
ATOM 668 O O . PHE A 1 84 ? -11.414 -5.129 -5.145 1 83 84 PHE A O 1
ATOM 675 N N . GLY A 1 85 ? -12.445 -5.684 -7.039 1 76.69 85 GLY A N 1
ATOM 676 C CA . GLY A 1 85 ? -13.469 -4.668 -6.859 1 76.69 85 GLY A CA 1
ATOM 677 C C . GLY A 1 85 ? -14.266 -4.848 -5.578 1 76.69 85 GLY A C 1
ATOM 678 O O . GLY A 1 85 ? -14.625 -3.867 -4.922 1 76.69 85 GLY A O 1
ATOM 679 N N . ALA A 1 86 ? -14.516 -6.09 -5.191 1 79.56 86 ALA A N 1
ATOM 680 C CA . ALA A 1 86 ? -15.289 -6.391 -3.988 1 79.56 86 ALA A CA 1
ATOM 681 C C . ALA A 1 86 ? -14.398 -6.371 -2.748 1 79.56 86 ALA A C 1
ATOM 683 O O . ALA A 1 86 ? -14.883 -6.582 -1.631 1 79.56 86 ALA A O 1
ATOM 684 N N . MET A 1 87 ? -13.125 -6.137 -2.984 1 82.5 87 MET A N 1
ATOM 685 C CA . MET A 1 87 ? -12.164 -6.184 -1.889 1 82.5 87 MET A CA 1
ATOM 686 C C . MET A 1 87 ? -12.273 -7.496 -1.121 1 82.5 87 MET A C 1
ATOM 688 O O . MET A 1 87 ? -12.266 -7.5 0.111 1 82.5 87 MET A O 1
ATOM 692 N N . ASP A 1 88 ? -12.43 -8.516 -1.872 1 88.31 88 ASP A N 1
ATOM 693 C CA . ASP A 1 88 ? -12.602 -9.844 -1.299 1 88.31 88 ASP A CA 1
ATOM 694 C C . ASP A 1 88 ? -11.25 -10.508 -1.031 1 88.31 88 ASP A C 1
ATOM 696 O O . ASP A 1 88 ? -10.742 -11.258 -1.865 1 88.31 88 ASP A O 1
ATOM 700 N N . ALA A 1 89 ? -10.773 -10.289 0.158 1 91.44 89 ALA A N 1
ATOM 701 C CA . ALA A 1 89 ? -9.438 -10.758 0.538 1 91.44 89 ALA A CA 1
ATOM 702 C C . ALA A 1 89 ? -9.359 -12.281 0.483 1 91.44 89 ALA A C 1
ATOM 704 O O . ALA A 1 89 ? -8.367 -12.836 0.007 1 91.44 89 ALA A O 1
ATOM 705 N N . LYS A 1 90 ? -10.414 -12.867 0.981 1 93.62 90 LYS A N 1
ATOM 706 C CA . LYS A 1 90 ? -10.453 -14.328 0.98 1 93.62 90 LYS A CA 1
ATOM 707 C C . LYS A 1 90 ? -10.328 -14.883 -0.437 1 93.62 90 LYS A C 1
ATOM 709 O O . LYS A 1 90 ? -9.5 -15.758 -0.699 1 93.62 90 LYS A O 1
ATOM 714 N N . ALA A 1 91 ? -11.141 -14.359 -1.278 1 93.56 91 ALA A N 1
ATOM 715 C CA . ALA A 1 91 ? -11.156 -14.836 -2.658 1 93.56 91 ALA A CA 1
ATOM 716 C C . ALA A 1 91 ? -9.797 -14.609 -3.326 1 93.56 91 ALA A C 1
ATOM 718 O O . ALA A 1 91 ? -9.336 -15.453 -4.102 1 93.56 91 ALA A O 1
ATOM 719 N N . VAL A 1 92 ? -9.148 -13.539 -3.066 1 92.69 92 VAL A N 1
ATOM 720 C CA . VAL A 1 92 ? -7.855 -13.227 -3.662 1 92.69 92 VAL A CA 1
ATOM 721 C C . VAL A 1 92 ? -6.789 -14.172 -3.111 1 92.69 92 VAL A C 1
ATOM 723 O O . VAL A 1 92 ? -5.945 -14.672 -3.859 1 92.69 92 VAL A O 1
ATOM 726 N N . LEU A 1 93 ? -6.812 -14.383 -1.795 1 94.88 93 LEU A N 1
ATOM 727 C CA . LEU A 1 93 ? -5.863 -15.32 -1.196 1 94.88 93 LEU A CA 1
ATOM 728 C C . LEU A 1 93 ? -6.051 -16.719 -1.77 1 94.88 93 LEU A C 1
ATOM 730 O O . LEU A 1 93 ? -5.07 -17.422 -2.053 1 94.88 93 LEU A O 1
ATOM 734 N N . GLU A 1 94 ? -7.344 -17.094 -1.974 1 94.56 94 GLU A N 1
ATOM 735 C CA . GLU A 1 94 ? -7.633 -18.406 -2.545 1 94.56 94 GLU A CA 1
ATOM 736 C C . GLU A 1 94 ? -7.176 -18.484 -3.998 1 94.56 94 GLU A C 1
ATOM 738 O O . GLU A 1 94 ? -6.762 -19.547 -4.465 1 94.56 94 GLU A O 1
ATOM 743 N N . GLN A 1 95 ? -7.301 -17.422 -4.668 1 94.44 95 GLN A N 1
ATOM 744 C CA . GLN A 1 95 ? -6.762 -17.375 -6.023 1 94.44 95 GLN A CA 1
ATOM 745 C C . GLN A 1 95 ? -5.254 -17.609 -6.027 1 94.44 95 GLN A C 1
ATOM 747 O O . GLN A 1 95 ? -4.738 -18.328 -6.879 1 94.44 95 GLN A O 1
ATOM 752 N N . ALA A 1 96 ? -4.578 -16.953 -5.117 1 95.25 96 ALA A N 1
ATOM 753 C CA . ALA A 1 96 ? -3.127 -17.078 -5.023 1 95.25 96 ALA A CA 1
ATOM 754 C C . ALA A 1 96 ? -2.727 -18.469 -4.57 1 95.25 96 ALA A C 1
ATOM 756 O O . ALA A 1 96 ? -1.752 -19.031 -5.07 1 95.25 96 ALA A O 1
ATOM 757 N N . PHE A 1 97 ? -3.498 -18.938 -3.645 1 95.5 97 PHE A N 1
ATOM 758 C CA . PHE A 1 97 ? -3.236 -20.266 -3.076 1 95.5 97 PHE A CA 1
ATOM 759 C C . PHE A 1 97 ? -4.508 -21.094 -3.045 1 95.5 97 PHE A C 1
ATOM 761 O O . PHE A 1 97 ? -5.195 -21.156 -2.023 1 95.5 97 PHE A O 1
ATOM 768 N N . PRO A 1 98 ? -4.723 -21.875 -4.105 1 92.25 98 PRO A N 1
ATOM 769 C CA . PRO A 1 98 ? -5.98 -22.609 -4.262 1 92.25 98 PRO A CA 1
ATOM 770 C C . PRO A 1 98 ? -6.207 -23.641 -3.158 1 92.25 98 PRO A C 1
ATOM 772 O O . PRO A 1 98 ? -7.352 -24 -2.877 1 92.25 98 PRO A O 1
ATOM 775 N N . ASP A 1 99 ? -5.156 -24.078 -2.613 1 89.69 99 ASP A N 1
ATOM 776 C CA . ASP A 1 99 ? -5.27 -25.078 -1.559 1 89.69 99 ASP A CA 1
ATOM 777 C C . ASP A 1 99 ? -5.887 -24.484 -0.297 1 89.69 99 ASP A C 1
ATOM 779 O O . ASP A 1 99 ? -6.281 -25.219 0.615 1 89.69 99 ASP A O 1
ATOM 783 N N . LEU A 1 100 ? -6.043 -23.141 -0.253 1 89.38 100 LEU A N 1
ATOM 784 C CA . LEU A 1 100 ? -6.648 -22.469 0.893 1 89.38 100 LEU A CA 1
ATOM 785 C C . LEU A 1 100 ? -8.164 -22.578 0.849 1 89.38 100 LEU A C 1
ATOM 787 O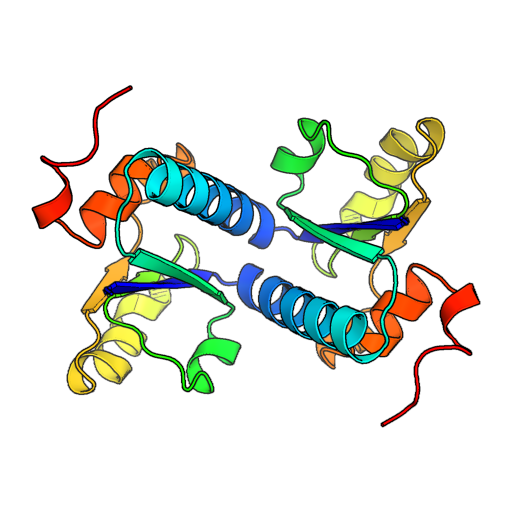 O . LEU A 1 100 ? -8.844 -22.328 1.851 1 89.38 100 LEU A O 1
ATOM 791 N N . SER A 1 101 ? -8.898 -22.609 -0.292 1 80.62 101 SER A N 1
ATOM 792 C CA . SER A 1 101 ? -10.344 -22.641 -0.483 1 80.62 101 SER A CA 1
ATOM 793 C C . SER A 1 101 ? -11.031 -23.516 0.566 1 80.62 101 SER A C 1
ATOM 795 O O . SER A 1 101 ? -12.156 -23.219 0.983 1 80.62 101 SER A O 1
ATOM 797 N N . GLY A 1 102 ? -10.352 -24.234 1.235 1 72.31 102 GLY A N 1
ATOM 798 C CA . GLY A 1 102 ? -10.93 -25.094 2.256 1 72.31 102 GLY A CA 1
ATOM 799 C C . GLY A 1 102 ? -10.484 -24.734 3.662 1 72.31 102 GLY A C 1
ATOM 800 O O . GLY A 1 102 ? -11.016 -25.266 4.641 1 72.31 102 GLY A O 1
ATOM 801 N N . GLN A 1 103 ? -9.664 -23.891 3.791 1 73.88 103 GLN A N 1
ATOM 802 C CA . GLN A 1 103 ? -9.047 -23.594 5.082 1 73.88 103 GLN A CA 1
ATOM 803 C C . GLN A 1 103 ? -9.594 -22.297 5.664 1 73.88 103 GLN A C 1
ATOM 805 O O . GLN A 1 103 ? -9.586 -22.109 6.883 1 73.88 103 GLN A O 1
ATOM 810 N N . ILE A 1 104 ? -9.961 -21.422 4.754 1 71.19 104 ILE A N 1
ATOM 811 C CA . ILE A 1 104 ? -10.438 -20.125 5.254 1 71.19 104 ILE A CA 1
ATOM 812 C C . ILE A 1 104 ? -11.953 -20.156 5.41 1 71.19 104 ILE A C 1
ATOM 814 O O . ILE A 1 104 ? -12.672 -20.562 4.492 1 71.19 104 ILE A O 1
ATOM 818 N N . GLY A 1 105 ? -12.398 -19.953 6.609 1 60.62 105 GLY A N 1
ATOM 819 C CA . GLY A 1 105 ? -13.828 -19.953 6.895 1 60.62 105 GLY A CA 1
ATOM 820 C C . GLY A 1 105 ? -14.555 -18.75 6.316 1 60.62 105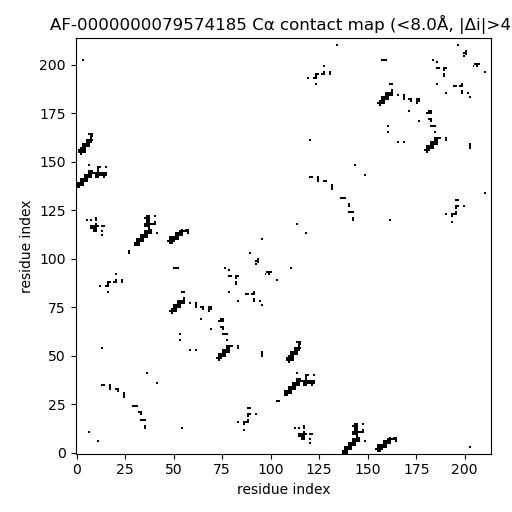 GLY A C 1
ATOM 821 O O . GLY A 1 105 ? -13.961 -17.688 6.109 1 60.62 105 GLY A O 1
ATOM 822 N N . ASP A 1 106 ? -15.664 -18.953 5.465 1 56.25 106 ASP 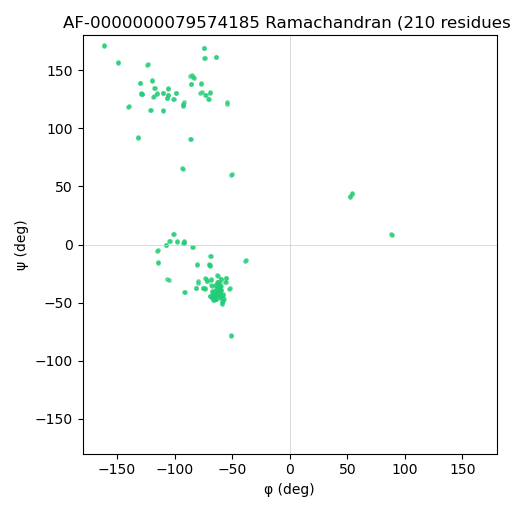A N 1
ATOM 823 C CA . ASP A 1 106 ? -16.562 -17.922 4.973 1 56.25 106 ASP A CA 1
ATOM 824 C C . ASP A 1 106 ? -17.078 -17.047 6.113 1 56.25 106 ASP A C 1
ATOM 826 O O . ASP A 1 106 ? -17.734 -17.531 7.035 1 56.25 106 ASP A O 1
ATOM 830 N N . LYS A 1 107 ? -16.438 -16.391 6.832 1 39.22 107 LYS A N 1
ATOM 831 C CA . LYS A 1 107 ? -17.219 -15.742 7.883 1 39.22 107 LYS A CA 1
ATOM 832 C C . LYS A 1 107 ? -18.188 -14.703 7.297 1 39.22 107 LYS A C 1
ATOM 834 O O . LYS A 1 107 ? -17.891 -14.086 6.27 1 39.22 107 LYS A O 1
ATOM 839 N N . MET B 1 1 ? 6.57 -20.969 4.898 1 88.75 1 MET B N 1
ATOM 840 C CA . MET B 1 1 ? 5.82 -19.734 4.773 1 88.75 1 MET B CA 1
ATOM 841 C C . MET B 1 1 ? 5.68 -19.328 3.312 1 88.75 1 MET B C 1
ATOM 843 O O . MET B 1 1 ? 6.633 -19.438 2.539 1 88.75 1 MET B O 1
ATOM 847 N N . ARG B 1 2 ? 4.473 -19.156 2.891 1 93.5 2 ARG B N 1
ATOM 848 C CA . ARG B 1 2 ? 4.203 -18.766 1.514 1 93.5 2 ARG B CA 1
ATOM 849 C C . ARG B 1 2 ? 4.258 -17.25 1.363 1 93.5 2 ARG B C 1
ATOM 851 O O . ARG B 1 2 ? 3.936 -16.516 2.299 1 93.5 2 ARG B O 1
ATOM 858 N N . HIS B 1 3 ? 4.742 -16.844 0.191 1 94.88 3 HIS B N 1
ATOM 859 C CA . HIS B 1 3 ? 4.938 -15.414 -0.037 1 94.88 3 HIS B CA 1
ATOM 860 C C . HIS B 1 3 ? 4.121 -14.93 -1.231 1 94.88 3 HIS B C 1
ATOM 862 O O . HIS B 1 3 ? 4.32 -15.398 -2.355 1 94.88 3 HIS B O 1
ATOM 868 N N . LEU B 1 4 ? 3.227 -14.086 -0.887 1 94 4 LEU B N 1
ATOM 869 C CA . LEU B 1 4 ? 2.391 -13.453 -1.902 1 94 4 LEU B CA 1
ATOM 870 C C . LEU B 1 4 ? 2.793 -11.992 -2.107 1 94 4 LEU B C 1
ATOM 872 O O . LEU B 1 4 ? 2.895 -11.234 -1.144 1 94 4 LEU B O 1
ATOM 876 N N . THR B 1 5 ? 3.068 -11.688 -3.389 1 89.62 5 THR B N 1
ATOM 877 C CA . THR B 1 5 ? 3.35 -10.297 -3.725 1 89.62 5 THR B CA 1
ATOM 878 C C . THR B 1 5 ? 2.279 -9.734 -4.656 1 89.62 5 THR B C 1
ATOM 880 O O . THR B 1 5 ? 1.912 -10.375 -5.645 1 89.62 5 THR B O 1
ATOM 883 N N . LEU B 1 6 ? 1.735 -8.57 -4.312 1 86.56 6 LEU B N 1
ATOM 884 C CA . LEU B 1 6 ? 0.815 -7.832 -5.172 1 86.56 6 LEU B CA 1
ATOM 885 C C . LEU B 1 6 ? 1.505 -6.621 -5.793 1 86.56 6 LEU B C 1
ATOM 887 O O . LEU B 1 6 ? 2.207 -5.879 -5.102 1 86.56 6 LEU B O 1
ATOM 891 N N . ILE B 1 7 ? 1.398 -6.496 -7.16 1 80.62 7 ILE B N 1
ATOM 892 C CA . ILE B 1 7 ? 1.946 -5.293 -7.777 1 80.62 7 ILE B CA 1
ATOM 893 C C . ILE B 1 7 ? 0.831 -4.516 -8.469 1 80.62 7 ILE B C 1
ATOM 895 O O . ILE B 1 7 ? -0.065 -5.109 -9.078 1 80.62 7 ILE B O 1
ATOM 899 N N . CYS B 1 8 ? 0.688 -3.197 -8.156 1 69.69 8 CYS B N 1
ATOM 900 C CA . CYS B 1 8 ? -0.283 -2.301 -8.773 1 69.69 8 CYS B CA 1
ATOM 901 C C . CYS B 1 8 ? 0.409 -1.098 -9.406 1 69.69 8 CYS B C 1
ATOM 903 O O . CYS B 1 8 ? 1.59 -0.853 -9.148 1 69.69 8 CYS B O 1
ATOM 905 N N . MET B 1 9 ? -0.219 -0.467 -10.414 1 56.56 9 MET B N 1
ATOM 906 C CA . MET B 1 9 ? 0.374 0.68 -11.094 1 56.56 9 MET B CA 1
ATOM 907 C C . MET B 1 9 ? 0.826 1.735 -10.086 1 56.56 9 MET B C 1
ATOM 909 O O . MET B 1 9 ? 1.954 2.225 -10.164 1 56.56 9 MET B O 1
ATOM 913 N N . ALA B 1 10 ? -0.057 2.49 -9.586 1 50.12 10 ALA B N 1
ATOM 914 C CA . ALA B 1 10 ? 0.216 3.609 -8.688 1 50.12 10 ALA B CA 1
ATOM 915 C C . ALA B 1 10 ? 0.606 3.115 -7.297 1 50.12 10 ALA B C 1
ATOM 917 O O . ALA B 1 10 ? 1.299 3.814 -6.555 1 50.12 10 ALA B O 1
ATOM 918 N N . GLY B 1 11 ? 0.186 2.1 -6.934 1 51.25 11 GLY B N 1
ATOM 919 C CA . GLY B 1 11 ? 0.317 1.601 -5.574 1 51.25 11 GLY B CA 1
ATOM 920 C C . GLY B 1 11 ? 1.759 1.376 -5.16 1 51.25 11 GLY B C 1
ATOM 921 O O . GLY B 1 11 ? 2.086 1.447 -3.973 1 51.25 11 GLY B O 1
ATOM 922 N N . ILE B 1 12 ? 2.564 1.001 -6.164 1 49.75 12 ILE B N 1
ATOM 923 C CA . ILE B 1 12 ? 3.941 0.591 -5.914 1 49.75 12 ILE B CA 1
ATOM 924 C C . ILE B 1 12 ? 4.734 1.769 -5.355 1 49.75 12 ILE B C 1
ATOM 926 O O . ILE B 1 12 ? 5.414 1.639 -4.332 1 49.75 12 ILE B O 1
ATOM 930 N N . SER B 1 13 ? 4.449 2.82 -5.973 1 59.38 13 SER B N 1
ATOM 931 C CA . SER B 1 13 ? 5.27 3.949 -5.547 1 59.38 13 SER B CA 1
ATOM 932 C C . SER B 1 13 ? 4.938 4.367 -4.117 1 59.38 13 SER B C 1
ATOM 934 O O . SER B 1 13 ? 5.836 4.602 -3.311 1 59.38 13 SER B O 1
ATOM 936 N N . THR B 1 14 ? 3.729 4.117 -3.832 1 67.69 14 THR B N 1
ATOM 937 C CA . THR B 1 14 ? 3.322 4.555 -2.502 1 67.69 14 THR B CA 1
ATOM 938 C C . THR B 1 14 ? 3.748 3.541 -1.443 1 67.69 14 THR B C 1
ATOM 940 O O . THR B 1 14 ? 4.246 3.918 -0.38 1 67.69 14 THR B O 1
ATOM 943 N N . SER B 1 15 ? 3.68 2.326 -1.717 1 67.69 15 SER B N 1
ATOM 944 C CA . SER B 1 15 ? 4.047 1.281 -0.767 1 67.69 15 SER B CA 1
ATOM 945 C C . SER B 1 15 ? 5.535 1.338 -0.432 1 67.69 15 SER B C 1
ATOM 947 O O . SER B 1 15 ? 5.918 1.201 0.731 1 67.69 15 SER B O 1
ATOM 949 N N . LEU B 1 16 ? 6.336 1.45 -1.46 1 69.75 16 LEU B N 1
ATOM 950 C CA . LEU B 1 16 ? 7.777 1.527 -1.247 1 69.75 16 LEU B CA 1
ATOM 951 C C . LEU B 1 16 ? 8.133 2.732 -0.384 1 69.75 16 LEU B C 1
ATOM 953 O O . LEU B 1 16 ? 8.953 2.625 0.531 1 69.75 16 LEU B O 1
ATOM 957 N N . LEU B 1 17 ? 7.492 3.832 -0.737 1 80.81 17 LEU B N 1
ATOM 958 C CA . LEU B 1 17 ? 7.734 5.035 0.051 1 80.81 17 LEU B CA 1
ATOM 959 C C . LEU B 1 17 ? 7.328 4.824 1.506 1 80.81 17 LEU B C 1
ATOM 961 O O . LEU B 1 17 ? 8.062 5.207 2.42 1 80.81 17 LEU B O 1
ATOM 965 N N . VAL B 1 18 ? 6.195 4.191 1.751 1 81.88 18 VAL B N 1
ATOM 966 C CA . VAL B 1 18 ? 5.695 3.924 3.096 1 81.88 18 VAL B CA 1
ATOM 967 C C . VAL B 1 18 ? 6.664 3 3.832 1 81.88 18 VAL B C 1
ATOM 969 O O . VAL B 1 18 ? 6.977 3.225 5.004 1 81.88 18 VAL B O 1
ATOM 972 N N . ASN B 1 19 ? 7.18 2.016 3.193 1 76.81 19 ASN B N 1
ATOM 973 C CA . ASN B 1 19 ? 8.125 1.092 3.812 1 76.81 19 ASN B CA 1
ATOM 974 C C . ASN B 1 19 ? 9.43 1.789 4.184 1 76.81 19 ASN B C 1
ATOM 976 O O . ASN B 1 19 ? 9.984 1.549 5.258 1 76.81 19 ASN B O 1
ATOM 980 N N . LYS B 1 20 ? 9.898 2.592 3.273 1 82.5 20 LYS B N 1
ATOM 981 C CA . LYS B 1 20 ? 11.094 3.375 3.562 1 82.5 20 LYS B CA 1
ATOM 982 C C . LYS B 1 20 ? 10.875 4.293 4.762 1 82.5 20 LYS B C 1
ATOM 984 O O . LYS B 1 20 ? 11.75 4.438 5.613 1 82.5 20 LYS B O 1
ATOM 989 N N . MET B 1 21 ? 9.703 4.844 4.828 1 88.75 21 MET B N 1
ATOM 990 C CA . MET B 1 21 ? 9.367 5.715 5.949 1 88.75 21 MET B CA 1
ATOM 991 C C . MET B 1 21 ? 9.328 4.93 7.254 1 88.75 21 MET B C 1
ATOM 993 O O . MET B 1 21 ? 9.852 5.383 8.273 1 88.75 21 MET B O 1
ATOM 997 N N . LYS B 1 22 ? 8.742 3.807 7.168 1 85.25 22 LYS B N 1
ATOM 998 C CA . LYS B 1 22 ? 8.656 2.98 8.367 1 85.25 22 LYS B CA 1
ATOM 999 C C . LYS B 1 22 ? 10.039 2.562 8.852 1 85.25 22 LYS B C 1
ATOM 1001 O O . LYS B 1 22 ? 10.305 2.562 10.062 1 85.25 22 LYS B O 1
ATOM 1006 N N . ARG B 1 23 ? 10.906 2.271 8.023 1 84.69 23 ARG B N 1
ATOM 1007 C CA . ARG B 1 23 ? 12.273 1.915 8.375 1 84.69 23 ARG B CA 1
ATOM 1008 C C . ARG B 1 23 ? 12.992 3.088 9.031 1 84.69 23 ARG B C 1
ATOM 1010 O O . ARG B 1 23 ? 13.672 2.916 10.047 1 84.69 23 ARG B O 1
ATOM 1017 N N . LEU B 1 24 ? 12.836 4.195 8.406 1 90.12 24 LEU B N 1
ATOM 1018 C CA . LEU B 1 24 ? 13.453 5.398 8.953 1 90.12 24 LEU B CA 1
ATOM 1019 C C . LEU B 1 24 ? 12.914 5.699 10.344 1 90.12 24 LEU B C 1
ATOM 1021 O O . LEU B 1 24 ? 13.688 6.039 11.25 1 90.12 24 LEU B O 1
ATOM 1025 N N . ILE B 1 25 ? 11.703 5.559 10.562 1 91.5 25 ILE B N 1
ATOM 1026 C CA . ILE B 1 25 ? 11.031 5.824 11.836 1 91.5 25 ILE B CA 1
ATOM 1027 C C . ILE B 1 25 ? 11.57 4.883 12.906 1 91.5 25 ILE B C 1
ATOM 1029 O O . ILE B 1 25 ? 11.852 5.309 14.031 1 91.5 25 ILE B O 1
ATOM 1033 N N . ARG B 1 26 ? 11.711 3.693 12.484 1 88.56 26 ARG B N 1
ATOM 1034 C CA . ARG B 1 26 ? 12.25 2.705 13.406 1 88.56 26 ARG B CA 1
ATOM 1035 C C . ARG B 1 26 ? 13.711 3.008 13.742 1 88.56 26 ARG B C 1
ATOM 1037 O O . ARG B 1 26 ? 14.102 2.986 14.906 1 88.56 26 ARG B O 1
ATOM 1044 N N . ASN B 1 27 ? 14.5 3.312 12.742 1 91.19 27 ASN B N 1
ATOM 1045 C CA . ASN B 1 27 ? 15.922 3.57 12.914 1 91.19 27 ASN B CA 1
ATOM 1046 C C . ASN B 1 27 ? 16.172 4.809 13.766 1 91.19 27 ASN B C 1
ATOM 1048 O O . ASN B 1 27 ? 17.141 4.859 14.523 1 91.19 27 ASN B O 1
ATOM 1052 N N . GLU B 1 28 ? 15.273 5.781 13.602 1 91.81 28 GLU B N 1
ATOM 1053 C CA . GLU B 1 28 ? 15.445 7.047 14.312 1 91.81 28 GLU B CA 1
ATOM 1054 C C . GLU B 1 28 ? 14.602 7.082 15.586 1 91.81 28 GLU B C 1
ATOM 1056 O O . GLU B 1 28 ? 14.531 8.109 16.266 1 91.81 28 GLU B O 1
ATOM 1061 N N . ASN B 1 29 ? 13.922 5.992 15.859 1 91.62 29 ASN B N 1
ATOM 1062 C CA . ASN B 1 29 ? 13.078 5.867 17.031 1 91.62 29 ASN B CA 1
ATOM 1063 C C . ASN B 1 29 ? 12.055 7 17.125 1 91.62 29 ASN B C 1
ATOM 1065 O O . ASN B 1 29 ? 11.906 7.633 18.172 1 91.62 29 ASN B O 1
ATOM 1069 N N . LEU B 1 30 ? 11.5 7.25 16.016 1 91.94 30 LEU B N 1
ATOM 1070 C CA . LEU B 1 30 ? 10.453 8.266 15.969 1 91.94 30 LEU B CA 1
ATOM 1071 C C . LEU B 1 30 ? 9.102 7.684 16.359 1 91.94 30 LEU B C 1
ATOM 1073 O O . LEU B 1 30 ? 8.836 6.508 16.109 1 91.94 30 LEU B O 1
ATOM 1077 N N . GLU B 1 31 ? 8.336 8.438 17.016 1 94.19 31 GLU B N 1
ATOM 1078 C CA . GLU B 1 31 ? 7 8.023 17.422 1 94.19 31 GLU B CA 1
ATOM 1079 C C . GLU B 1 31 ? 5.953 8.453 16.391 1 94.19 31 GLU B C 1
ATOM 1081 O O . GLU B 1 31 ? 5.07 9.258 16.703 1 94.19 31 GLU B O 1
ATOM 1086 N N . ILE B 1 32 ? 6.008 7.934 15.242 1 93.75 32 ILE B N 1
ATOM 1087 C CA . ILE B 1 32 ? 5.109 8.25 14.141 1 93.75 32 ILE B CA 1
ATOM 1088 C C . ILE B 1 32 ? 4.531 6.961 13.562 1 93.75 32 ILE B C 1
ATOM 1090 O O . ILE B 1 32 ? 5.266 6.004 13.305 1 93.75 32 ILE B O 1
ATOM 1094 N N . ALA B 1 33 ? 3.248 6.922 13.422 1 91.62 33 ALA B N 1
ATOM 1095 C CA . ALA B 1 33 ? 2.564 5.844 12.711 1 91.62 33 ALA B CA 1
ATOM 1096 C C . ALA B 1 33 ? 2.191 6.27 11.289 1 91.62 33 ALA B C 1
ATOM 1098 O O . ALA B 1 33 ? 1.555 7.309 11.102 1 91.62 33 ALA B O 1
ATOM 1099 N N . VAL B 1 34 ? 2.639 5.48 10.359 1 88.56 34 VAL B N 1
ATOM 1100 C CA . VAL B 1 34 ? 2.332 5.777 8.969 1 88.56 34 VAL B CA 1
ATOM 1101 C C . VAL B 1 34 ? 1.358 4.738 8.422 1 88.56 34 VAL B C 1
ATOM 1103 O O . VAL B 1 34 ? 1.568 3.533 8.586 1 88.56 34 VAL B O 1
ATOM 1106 N N . THR B 1 35 ? 0.329 5.25 7.82 1 81.19 35 THR B N 1
ATOM 1107 C CA . THR B 1 35 ? -0.651 4.391 7.164 1 81.19 35 THR B CA 1
ATOM 1108 C C . THR B 1 35 ? -0.919 4.867 5.738 1 81.19 35 THR B C 1
ATOM 1110 O O . THR B 1 35 ? -0.883 6.07 5.465 1 81.19 35 THR B O 1
ATOM 1113 N N . ALA B 1 36 ? -1.033 3.996 4.82 1 79.81 36 ALA B N 1
ATOM 1114 C CA . ALA B 1 36 ? -1.41 4.32 3.447 1 79.81 36 ALA B CA 1
ATOM 1115 C C . ALA B 1 36 ? -2.695 3.604 3.047 1 79.81 36 ALA B C 1
ATOM 1117 O O . ALA B 1 36 ? -2.924 2.457 3.441 1 79.81 36 ALA B O 1
ATOM 1118 N N . MET B 1 37 ? -3.529 4.363 2.277 1 75.5 37 MET B N 1
ATOM 1119 C CA . MET B 1 37 ? -4.801 3.787 1.847 1 75.5 37 MET B CA 1
ATOM 1120 C C . MET B 1 37 ? -5.375 4.559 0.664 1 75.5 37 MET B C 1
ATOM 1122 O O . MET B 1 37 ? -4.859 5.617 0.3 1 75.5 37 MET B O 1
ATOM 1126 N N . SER B 1 38 ? -6.406 4.016 0.11 1 73.06 38 SER B N 1
ATOM 1127 C CA . SER B 1 38 ? -7.098 4.734 -0.958 1 73.06 38 SER B CA 1
ATOM 1128 C C . SER B 1 38 ? -7.918 5.895 -0.406 1 73.06 38 SER B C 1
ATOM 1130 O O . SER B 1 38 ? -8.234 5.926 0.784 1 73.06 38 SER B O 1
ATOM 1132 N N . GLU B 1 39 ? -8.195 6.785 -1.374 1 78.19 39 GLU B N 1
ATOM 1133 C CA . GLU B 1 39 ? -9.055 7.887 -0.956 1 78.19 39 GLU B CA 1
ATOM 1134 C C . GLU B 1 39 ? -10.391 7.375 -0.416 1 78.19 39 GLU B C 1
ATOM 1136 O O . GLU B 1 39 ? -10.891 7.875 0.593 1 78.19 39 GLU B O 1
ATOM 1141 N N . ARG B 1 40 ? -10.945 6.414 -1.094 1 71.44 40 ARG B N 1
ATOM 1142 C CA . ARG B 1 40 ? -12.227 5.84 -0.681 1 71.44 40 ARG B CA 1
ATOM 1143 C C . ARG B 1 40 ? -12.117 5.207 0.703 1 71.44 40 ARG B C 1
ATOM 1145 O O . ARG B 1 40 ? -13 5.395 1.545 1 71.44 40 ARG B O 1
ATOM 1152 N N . ALA B 1 41 ? -11.062 4.477 0.96 1 71.75 41 ALA B N 1
ATOM 1153 C CA . ALA B 1 41 ? -10.852 3.852 2.262 1 71.75 41 ALA B CA 1
ATOM 1154 C C . ALA B 1 41 ? -10.719 4.902 3.361 1 71.75 41 ALA B C 1
ATOM 1156 O O . ALA B 1 41 ? -11.18 4.691 4.488 1 71.75 41 ALA B O 1
ATOM 1157 N N . PHE B 1 42 ? -10.172 6.035 2.992 1 83.19 42 PHE B N 1
ATOM 1158 C CA . PHE B 1 42 ? -9.961 7.082 3.984 1 83.19 42 PHE B CA 1
ATOM 1159 C C . PHE B 1 42 ? -11.281 7.719 4.395 1 83.19 42 PHE B C 1
ATOM 1161 O O . PHE B 1 42 ? -11.445 8.133 5.543 1 83.19 42 PHE B O 1
ATOM 1168 N N . GLN B 1 43 ? -12.148 7.715 3.432 1 80.5 43 GLN B N 1
ATOM 1169 C CA . GLN B 1 43 ? -13.461 8.273 3.744 1 80.5 43 GLN B CA 1
ATOM 1170 C C . GLN B 1 43 ? -14.125 7.5 4.879 1 80.5 43 GLN B C 1
ATOM 1172 O O . GLN B 1 43 ? -14.875 8.078 5.676 1 80.5 43 GLN B O 1
ATOM 1177 N N . GLY B 1 44 ? -13.805 6.203 4.992 1 77.44 44 GLY B N 1
ATOM 1178 C CA . GLY B 1 44 ? -14.367 5.379 6.051 1 77.44 44 GLY B CA 1
ATOM 1179 C C . GLY B 1 44 ? -13.383 5.094 7.172 1 77.44 44 GLY B C 1
ATOM 1180 O O . GLY B 1 44 ? -13.688 4.336 8.094 1 77.44 44 GLY B O 1
ATOM 1181 N N . TYR B 1 45 ? -12.281 5.645 7.043 1 79.25 45 TYR B N 1
ATOM 1182 C CA . TYR B 1 45 ? -11.227 5.375 8.016 1 79.25 45 TYR B CA 1
ATOM 1183 C C . TYR B 1 45 ? -11.523 6.062 9.344 1 79.25 45 TYR B C 1
ATOM 1185 O O . TYR B 1 45 ? -11.82 7.262 9.375 1 79.25 45 TYR B O 1
ATOM 1193 N N . THR B 1 46 ? -11.453 5.215 10.445 1 81.31 46 THR B N 1
ATOM 1194 C CA . THR B 1 46 ? -11.789 5.73 11.766 1 81.31 46 THR B CA 1
ATOM 1195 C C . THR B 1 46 ? -10.539 5.902 12.617 1 81.31 46 THR B C 1
ATOM 1197 O O . THR B 1 46 ? -10.625 6.309 13.781 1 81.31 46 THR B O 1
ATOM 1200 N N . GLY B 1 47 ? -9.438 5.586 12.078 1 82.94 47 GLY B N 1
ATOM 1201 C CA . GLY B 1 47 ? -8.188 5.758 12.797 1 82.94 47 GLY B CA 1
ATOM 1202 C C . GLY B 1 47 ? -7.75 7.207 12.891 1 82.94 47 GLY B C 1
ATOM 1203 O O . GLY B 1 47 ? -8.32 8.078 12.234 1 82.94 47 GLY B O 1
ATOM 1204 N N . GLN B 1 48 ? -6.77 7.43 13.711 1 89.94 48 GLN B N 1
ATOM 1205 C CA . GLN B 1 48 ? -6.262 8.781 13.891 1 89.94 48 GLN B CA 1
ATOM 1206 C C . GLN B 1 48 ? -5.379 9.195 12.719 1 89.94 48 GLN B C 1
ATOM 1208 O O . GLN B 1 48 ? -4.594 8.391 12.211 1 89.94 48 GLN B O 1
ATOM 1213 N N . THR B 1 49 ? -5.562 10.438 12.305 1 93.75 49 THR B N 1
ATOM 1214 C CA . THR B 1 49 ? -4.723 11.07 11.297 1 93.75 49 THR B CA 1
ATOM 1215 C C . THR B 1 49 ? -4.445 12.523 11.656 1 93.75 49 THR B C 1
ATOM 1217 O O . THR B 1 49 ? -5.379 13.32 11.805 1 93.75 49 THR B O 1
ATOM 1220 N N . ASP B 1 50 ? -3.156 12.742 11.828 1 96.5 50 ASP B N 1
ATOM 1221 C CA . ASP B 1 50 ? -2.779 14.133 12.062 1 96.5 50 ASP B CA 1
ATOM 1222 C C . ASP B 1 50 ? -2.459 14.852 10.758 1 96.5 50 ASP B C 1
ATOM 1224 O O . ASP B 1 50 ? -2.799 16.031 10.586 1 96.5 50 ASP B O 1
ATOM 1228 N N . VAL B 1 51 ? -1.804 14.18 9.914 1 95.94 51 VAL B N 1
ATOM 1229 C CA . VAL B 1 51 ? -1.427 14.734 8.617 1 95.94 51 VAL B CA 1
ATOM 1230 C C . VAL B 1 51 ? -1.835 13.773 7.504 1 95.94 51 VAL B C 1
ATOM 1232 O O . VAL B 1 51 ? -1.587 12.57 7.59 1 95.94 51 VAL B O 1
ATOM 1235 N N . LEU B 1 52 ? -2.514 14.336 6.543 1 93.31 52 LEU B N 1
ATOM 1236 C CA . LEU B 1 52 ? -2.906 13.609 5.34 1 93.31 52 LEU B CA 1
ATOM 1237 C C . LEU B 1 52 ? -2.125 14.102 4.125 1 93.31 52 LEU B C 1
ATOM 1239 O O . LEU B 1 52 ? -2.238 15.266 3.744 1 93.31 52 LEU B O 1
ATOM 1243 N N . LEU B 1 53 ? -1.35 13.203 3.615 1 91.56 53 LEU B N 1
ATOM 1244 C CA . LEU B 1 53 ? -0.594 13.555 2.418 1 91.56 53 LEU B CA 1
ATOM 1245 C C . LEU B 1 53 ? -1.189 12.883 1.186 1 91.56 53 LEU B C 1
ATOM 1247 O O . LEU B 1 53 ? -1.462 11.68 1.198 1 91.56 53 LEU B O 1
ATOM 1251 N N . LEU B 1 54 ? -1.317 13.711 0.141 1 87.81 54 LEU B N 1
ATOM 1252 C CA . LEU B 1 54 ? -1.871 13.219 -1.115 1 87.81 54 LEU B CA 1
ATOM 1253 C C . LEU B 1 54 ? -0.76 12.883 -2.105 1 87.81 54 LEU B C 1
ATOM 1255 O O . LEU B 1 54 ? 0.143 13.695 -2.328 1 87.81 54 LEU B O 1
ATOM 1259 N N . GLY B 1 55 ? -0.872 11.75 -2.619 1 82.81 55 GLY B N 1
ATOM 1260 C CA . GLY B 1 55 ? 0.053 11.398 -3.684 1 82.81 55 GLY B CA 1
ATOM 1261 C C . GLY B 1 55 ? -0.1 12.266 -4.918 1 82.81 55 GLY B C 1
ATOM 1262 O O . GLY B 1 55 ? -1.099 12.969 -5.066 1 82.81 55 GLY B O 1
ATOM 1263 N N . PRO B 1 56 ? 0.917 12.234 -5.703 1 74.94 56 PRO B N 1
ATOM 1264 C CA . PRO B 1 56 ? 0.951 13.133 -6.859 1 74.94 56 PRO B CA 1
ATOM 1265 C C . PRO B 1 56 ? -0.277 12.984 -7.758 1 74.94 56 PRO B C 1
ATOM 1267 O O . PRO B 1 56 ? -0.76 13.977 -8.312 1 74.94 56 PRO B O 1
ATOM 1270 N N . GLN B 1 57 ? -0.868 11.938 -7.844 1 73.19 57 GLN B N 1
ATOM 1271 C CA . GLN B 1 57 ? -1.998 11.719 -8.742 1 73.19 57 GLN B CA 1
ATOM 1272 C C . GLN B 1 57 ? -3.289 12.266 -8.141 1 73.19 57 GLN B C 1
ATOM 1274 O O . GLN B 1 57 ? -4.27 12.484 -8.859 1 73.19 57 GLN B O 1
ATOM 1279 N N . LEU B 1 58 ? -3.281 12.5 -6.914 1 76.88 58 LEU B N 1
ATOM 1280 C CA . LEU B 1 58 ? -4.488 12.984 -6.25 1 76.88 58 LEU B CA 1
ATOM 1281 C C . LEU B 1 58 ? -4.414 14.492 -6.016 1 76.88 58 LEU B C 1
ATOM 1283 O O . LEU B 1 58 ? -5.242 15.055 -5.297 1 76.88 58 LEU B O 1
ATOM 1287 N N . GLY B 1 59 ? -3.418 15.07 -6.594 1 77.25 59 GLY B N 1
ATOM 1288 C CA . GLY B 1 59 ? -3.24 16.5 -6.359 1 77.25 59 GLY B CA 1
ATOM 1289 C C . GLY B 1 59 ? -4.465 17.312 -6.711 1 77.25 59 GLY B C 1
ATOM 1290 O O . GLY B 1 59 ? -4.762 18.312 -6.055 1 77.25 59 GLY B O 1
ATOM 1291 N N . HIS B 1 60 ? -5.227 16.844 -7.746 1 82 60 HIS B N 1
ATOM 1292 C CA . HIS B 1 60 ? -6.395 17.594 -8.195 1 82 60 HIS B CA 1
ATOM 1293 C C . HIS B 1 60 ? -7.512 17.547 -7.16 1 82 60 HIS B C 1
ATOM 1295 O O . HIS B 1 60 ? -8.43 18.359 -7.199 1 82 60 HIS B O 1
ATOM 1301 N N . ARG B 1 61 ? -7.418 16.625 -6.258 1 84.62 61 ARG B N 1
ATOM 1302 C CA . ARG B 1 61 ? -8.438 16.469 -5.227 1 84.62 61 ARG B CA 1
ATOM 1303 C C . ARG B 1 61 ? -8.078 17.266 -3.973 1 84.62 61 ARG B C 1
ATOM 1305 O O . ARG B 1 61 ? -8.844 17.297 -3.01 1 84.62 61 ARG B O 1
ATOM 1312 N N . PHE B 1 62 ? -7.008 17.953 -3.986 1 88.38 62 PHE B N 1
ATOM 1313 C CA . PHE B 1 62 ? -6.457 18.578 -2.793 1 88.38 62 PHE B CA 1
ATOM 1314 C C . PHE B 1 62 ? -7.469 19.547 -2.172 1 88.38 62 PHE B C 1
ATOM 1316 O O . PHE B 1 62 ? -7.762 19.453 -0.979 1 88.38 62 PHE B O 1
ATOM 1323 N N . GLU B 1 63 ? -8.039 20.391 -3.004 1 91.31 63 GLU B N 1
ATOM 1324 C CA . GLU B 1 63 ? -8.938 21.422 -2.488 1 91.31 63 GLU B CA 1
ATOM 1325 C C . GLU B 1 63 ? -10.188 20.797 -1.869 1 91.31 63 GLU B C 1
ATOM 1327 O O . GLU B 1 63 ? -10.617 21.203 -0.79 1 91.31 63 GLU B O 1
ATOM 1332 N N . SER B 1 64 ? -10.742 19.875 -2.564 1 90.56 64 SER B N 1
ATOM 1333 C CA . SER B 1 64 ? -11.938 19.203 -2.068 1 90.56 64 SER B CA 1
ATOM 1334 C C . SER B 1 64 ? -11.656 18.469 -0.761 1 90.56 64 SER B C 1
ATOM 1336 O O . SER B 1 64 ? -12.445 18.562 0.186 1 90.56 64 SER B O 1
ATOM 1338 N N . LEU B 1 65 ? -10.523 17.844 -0.685 1 89.31 65 LEU B N 1
ATOM 1339 C CA . LEU B 1 65 ? -10.164 17.078 0.508 1 89.31 65 LEU B CA 1
ATOM 1340 C C . LEU B 1 65 ? -9.797 18.016 1.657 1 89.31 65 LEU B C 1
ATOM 1342 O O . LEU B 1 65 ? -10.117 17.734 2.814 1 89.31 65 LEU B O 1
ATOM 1346 N N . LYS B 1 66 ? -9.133 19.062 1.324 1 91.94 66 LYS B N 1
ATOM 1347 C CA . LYS B 1 66 ? -8.797 20.062 2.338 1 91.94 66 LYS B CA 1
ATOM 1348 C C . LYS B 1 66 ? -10.055 20.594 3.018 1 91.94 66 LYS B C 1
ATOM 1350 O O . LYS B 1 66 ? -10.109 20.703 4.246 1 91.94 66 LYS B O 1
ATOM 1355 N N . GLU B 1 67 ? -10.992 20.906 2.229 1 91.56 67 GLU B N 1
ATOM 1356 C CA . GLU B 1 67 ? -12.25 21.422 2.76 1 91.56 67 GLU B CA 1
ATOM 1357 C C . GLU B 1 67 ? -12.938 20.391 3.648 1 91.56 67 GLU B C 1
ATOM 1359 O O . GLU B 1 67 ? -13.555 20.734 4.656 1 91.56 67 GLU B O 1
ATOM 1364 N N . GLN B 1 68 ? -12.812 19.25 3.254 1 90.12 68 GLN B N 1
ATOM 1365 C CA . GLN B 1 68 ? -13.516 18.172 3.939 1 90.12 68 GLN B CA 1
ATOM 1366 C C . GLN B 1 68 ? -12.844 17.844 5.27 1 90.12 68 GLN B C 1
ATOM 1368 O O . GLN B 1 68 ? -13.523 17.547 6.258 1 90.12 68 GLN B O 1
ATOM 1373 N N . TYR B 1 69 ? -11.516 17.891 5.34 1 91.56 69 TYR B N 1
ATOM 1374 C CA . TYR B 1 69 ? -10.852 17.281 6.48 1 91.56 69 TYR B CA 1
ATOM 1375 C C . TYR B 1 69 ? -10.156 18.328 7.34 1 91.56 69 TYR B C 1
ATOM 1377 O O . TYR B 1 69 ? -9.797 18.062 8.492 1 91.56 69 TYR B O 1
ATOM 1385 N N . GLU B 1 70 ? -9.969 19.5 6.832 1 89.88 70 GLU B N 1
ATOM 1386 C CA . GLU B 1 70 ? -9.328 20.562 7.609 1 89.88 70 GLU B CA 1
ATOM 1387 C C . GLU B 1 70 ? -10.133 20.875 8.867 1 89.88 70 GLU B C 1
ATOM 1389 O O . GLU B 1 70 ? -9.562 21.156 9.922 1 89.88 70 GLU B O 1
ATOM 1394 N N . SER B 1 71 ? -11.414 20.812 8.742 1 90.62 71 SER B N 1
ATOM 1395 C CA . SER B 1 71 ? -12.289 21.109 9.867 1 90.62 71 SER B CA 1
ATOM 1396 C C . SER B 1 71 ? -12.195 20.031 10.945 1 90.62 71 SER B C 1
ATOM 1398 O O . SER B 1 71 ? -12.57 20.266 12.094 1 90.62 71 SER B O 1
ATOM 1400 N N . LYS B 1 72 ? -11.688 18.906 10.562 1 91.56 72 LYS B N 1
ATOM 1401 C CA . LYS B 1 72 ? -11.555 17.797 11.5 1 91.56 72 LYS B CA 1
ATOM 1402 C C . LYS B 1 72 ? -10.195 17.812 12.188 1 91.56 72 LYS B C 1
ATOM 1404 O O . LYS B 1 72 ? -9.844 16.875 12.914 1 91.56 72 LYS B O 1
ATOM 1409 N N . GLY B 1 73 ? -9.453 18.844 11.852 1 92.31 73 GLY B N 1
ATOM 1410 C CA . GLY B 1 73 ? -8.156 18.984 12.492 1 92.31 73 GLY B CA 1
ATOM 1411 C C . GLY B 1 73 ? -7.051 18.25 11.766 1 92.31 73 GLY B C 1
ATOM 1412 O O . GLY B 1 73 ? -5.953 18.078 12.305 1 92.31 73 GLY B O 1
ATOM 1413 N N . ILE B 1 74 ? -7.277 17.766 10.68 1 94.69 74 ILE B N 1
ATOM 1414 C CA . ILE B 1 74 ? -6.293 17.031 9.883 1 94.69 74 ILE B CA 1
ATOM 1415 C C . ILE B 1 74 ? -5.594 18 8.93 1 94.69 74 ILE B C 1
ATOM 1417 O O . ILE B 1 74 ? -6.25 18.703 8.156 1 94.69 74 ILE B O 1
ATOM 1421 N N . ARG B 1 75 ? -4.312 18.078 9.055 1 95.25 75 ARG B N 1
ATOM 1422 C CA . ARG B 1 75 ? -3.561 18.859 8.086 1 95.25 75 ARG B CA 1
ATOM 1423 C C . ARG B 1 75 ? -3.412 18.109 6.766 1 95.25 75 ARG B C 1
ATOM 1425 O O . ARG B 1 75 ? -3.014 16.938 6.754 1 95.25 75 ARG B O 1
ATOM 1432 N N . ILE B 1 76 ? -3.705 18.766 5.719 1 93.94 76 ILE B N 1
ATOM 1433 C CA . ILE B 1 76 ? -3.668 18.125 4.406 1 93.94 76 ILE B CA 1
ATOM 1434 C C . ILE B 1 76 ? -2.623 18.812 3.529 1 93.94 76 ILE B C 1
ATOM 1436 O O . ILE B 1 76 ? -2.504 20.031 3.539 1 93.94 76 ILE B O 1
ATOM 1440 N N . ASP B 1 77 ? -1.854 17.938 2.875 1 93.31 77 ASP B N 1
ATOM 1441 C CA . ASP B 1 77 ? -0.875 18.484 1.943 1 93.31 77 ASP B CA 1
ATOM 1442 C C . ASP B 1 77 ? -0.629 17.531 0.778 1 93.31 77 ASP B C 1
ATOM 1444 O O . ASP B 1 77 ? -0.946 16.344 0.865 1 93.31 77 ASP B O 1
ATOM 1448 N N . ARG B 1 78 ? -0.172 18.109 -0.279 1 90.38 78 ARG B N 1
ATOM 1449 C CA . ARG B 1 78 ? 0.291 17.297 -1.4 1 90.38 78 ARG B CA 1
ATOM 1450 C C . ARG B 1 78 ? 1.751 16.891 -1.219 1 90.38 78 ARG B C 1
ATOM 1452 O O . ARG B 1 78 ? 2.58 17.703 -0.811 1 90.38 78 ARG B O 1
ATOM 1459 N N . ILE B 1 79 ? 1.909 15.68 -1.565 1 88.75 79 ILE B N 1
ATOM 1460 C CA . ILE B 1 79 ? 3.32 15.305 -1.555 1 88.75 79 ILE B CA 1
ATOM 1461 C C . ILE B 1 79 ? 4.047 16.016 -2.691 1 88.75 79 ILE B C 1
ATOM 1463 O O . ILE B 1 79 ? 3.564 16.047 -3.826 1 88.75 79 ILE B O 1
ATOM 1467 N N . ASP B 1 80 ? 5.148 16.625 -2.318 1 88.81 80 ASP B N 1
ATOM 1468 C CA . ASP B 1 80 ? 5.992 17.203 -3.354 1 88.81 80 ASP B CA 1
ATOM 1469 C C . ASP B 1 80 ? 6.367 16.156 -4.406 1 88.81 80 ASP B C 1
ATOM 1471 O O . ASP B 1 80 ? 6.875 15.086 -4.074 1 88.81 80 ASP B O 1
ATOM 1475 N N . PRO B 1 81 ? 5.996 16.484 -5.691 1 82.56 81 PRO B N 1
ATOM 1476 C CA . PRO B 1 81 ? 6.285 15.516 -6.754 1 82.56 81 PRO B CA 1
ATOM 1477 C C . PRO B 1 81 ? 7.75 15.086 -6.773 1 82.56 81 PRO B C 1
ATOM 1479 O O . PRO B 1 81 ? 8.047 13.914 -7.031 1 82.56 81 PRO B O 1
ATOM 1482 N N . GLU B 1 82 ? 8.594 15.992 -6.516 1 83.94 82 GLU B N 1
ATOM 1483 C CA . GLU B 1 82 ? 10.023 15.68 -6.516 1 83.94 82 GLU B CA 1
ATOM 1484 C C . GLU B 1 82 ? 10.375 14.727 -5.379 1 83.94 82 GLU B C 1
ATOM 1486 O O . GLU B 1 82 ? 11.164 13.797 -5.566 1 83.94 82 GLU B O 1
ATOM 1491 N N . ARG B 1 83 ? 9.836 14.945 -4.191 1 86.56 83 ARG B N 1
ATOM 1492 C CA . ARG B 1 83 ? 10.094 14.086 -3.043 1 86.56 83 ARG B CA 1
ATOM 1493 C C . ARG B 1 83 ? 9.523 12.688 -3.273 1 86.56 83 ARG B C 1
ATOM 1495 O O . ARG B 1 83 ? 10.156 11.688 -2.916 1 86.56 83 ARG B O 1
ATOM 1502 N N . PHE B 1 84 ? 8.367 12.734 -3.859 1 83.06 84 PHE B N 1
ATOM 1503 C CA . PHE B 1 84 ? 7.734 11.461 -4.172 1 83.06 84 PHE B CA 1
ATOM 1504 C C . PHE B 1 84 ? 8.531 10.703 -5.223 1 83.06 84 PHE B C 1
ATOM 1506 O O . PHE B 1 84 ? 8.805 9.508 -5.066 1 83.06 84 PHE B O 1
ATOM 1513 N N . GLY B 1 85 ? 8.859 11.398 -6.23 1 76.75 85 GLY B N 1
ATOM 1514 C CA . GLY B 1 85 ? 9.594 10.781 -7.324 1 76.75 85 GLY B CA 1
ATOM 1515 C C . GLY B 1 85 ? 10.93 10.211 -6.895 1 76.75 85 GLY B C 1
ATOM 1516 O O . GLY B 1 85 ? 11.352 9.156 -7.375 1 76.75 85 GLY B O 1
ATOM 1517 N N . ALA B 1 86 ? 11.602 10.883 -5.965 1 79.56 86 ALA B N 1
ATOM 1518 C CA . ALA B 1 86 ? 12.914 10.445 -5.48 1 79.56 86 ALA B CA 1
ATOM 1519 C C . ALA B 1 86 ? 12.773 9.398 -4.383 1 79.56 86 ALA B C 1
ATOM 1521 O O . ALA B 1 86 ? 13.773 8.891 -3.865 1 79.56 86 ALA B O 1
ATOM 1522 N N . MET B 1 87 ? 11.523 9.117 -4.051 1 82.44 87 MET B N 1
ATOM 1523 C CA . MET B 1 87 ? 11.266 8.195 -2.947 1 82.44 87 MET B CA 1
ATOM 1524 C C . MET B 1 87 ? 12.016 8.625 -1.693 1 82.44 87 MET B C 1
ATOM 1526 O O . MET B 1 87 ? 12.633 7.797 -1.019 1 82.44 87 MET B O 1
ATOM 1530 N N . ASP B 1 88 ? 12.008 9.883 -1.495 1 88.31 88 ASP B N 1
ATOM 1531 C CA . ASP B 1 88 ? 12.719 10.469 -0.364 1 88.31 88 ASP B CA 1
ATOM 1532 C C . ASP B 1 88 ? 11.852 10.461 0.895 1 88.31 88 ASP B C 1
ATOM 1534 O O . ASP B 1 88 ? 11.18 11.445 1.201 1 88.31 88 ASP B O 1
ATOM 1538 N N . ALA B 1 89 ? 11.984 9.391 1.635 1 91.38 89 ALA B N 1
ATOM 1539 C CA . ALA B 1 89 ? 11.156 9.18 2.816 1 91.38 89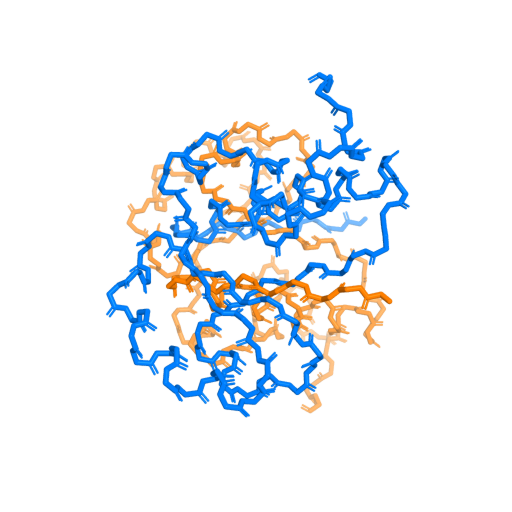 ALA B CA 1
ATOM 1540 C C . ALA B 1 89 ? 11.391 10.266 3.857 1 91.38 89 ALA B C 1
ATOM 1542 O O . ALA B 1 89 ? 10.438 10.766 4.465 1 91.38 89 ALA B O 1
ATOM 1543 N N . LYS B 1 90 ? 12.664 10.578 4.008 1 93.62 90 LYS B N 1
ATOM 1544 C CA . LYS B 1 90 ? 13.008 11.609 4.98 1 93.62 90 LYS B CA 1
ATOM 1545 C C . LYS B 1 90 ? 12.32 12.93 4.641 1 93.62 90 LYS B C 1
ATOM 1547 O O . LYS B 1 90 ? 11.68 13.539 5.5 1 93.62 90 LYS B O 1
ATOM 1552 N N . ALA B 1 91 ? 12.477 13.312 3.434 1 93.5 91 ALA B N 1
ATOM 1553 C CA . ALA B 1 91 ? 11.906 14.586 3.002 1 93.5 91 ALA B CA 1
ATOM 1554 C C . ALA B 1 91 ? 10.391 14.586 3.148 1 93.5 91 ALA B C 1
ATOM 1556 O O . ALA B 1 91 ? 9.797 15.602 3.521 1 93.5 91 ALA B O 1
ATOM 1557 N N . VAL B 1 92 ? 9.734 13.516 2.885 1 92.75 92 VAL B N 1
ATOM 1558 C CA . VAL B 1 92 ? 8.281 13.422 2.984 1 92.75 92 VAL B CA 1
ATOM 1559 C C . VAL B 1 92 ? 7.859 13.484 4.453 1 92.75 92 VAL B C 1
ATOM 1561 O O . VAL B 1 92 ? 6.887 14.156 4.797 1 92.75 92 VAL B O 1
ATOM 1564 N N . LEU B 1 93 ? 8.578 12.742 5.297 1 94.88 93 LEU B N 1
ATOM 1565 C CA . LEU B 1 93 ? 8.273 12.789 6.727 1 94.88 93 LEU B CA 1
ATOM 1566 C C . LEU B 1 93 ? 8.453 14.203 7.27 1 94.88 93 LEU B C 1
ATOM 1568 O O . LEU B 1 93 ? 7.637 14.672 8.07 1 94.88 93 LEU B O 1
ATOM 1572 N N . GLU B 1 94 ? 9.516 14.891 6.77 1 94.56 94 GLU B N 1
ATOM 1573 C CA . GLU B 1 94 ? 9.758 16.266 7.207 1 94.56 94 GLU B CA 1
ATOM 1574 C C . GLU B 1 94 ? 8.68 17.203 6.691 1 94.56 94 GLU B C 1
ATOM 1576 O O . GLU B 1 94 ? 8.328 18.172 7.363 1 94.56 94 GLU B O 1
ATOM 1581 N N . GLN B 1 95 ? 8.219 16.938 5.547 1 94.44 95 GLN B N 1
ATOM 1582 C CA . GLN B 1 95 ? 7.09 17.703 5.035 1 94.44 95 GLN B CA 1
ATOM 1583 C C . GLN B 1 95 ? 5.867 17.547 5.938 1 94.44 95 GLN B C 1
ATOM 1585 O O . GLN B 1 95 ? 5.164 18.516 6.215 1 94.44 95 GLN B O 1
ATOM 1590 N N . ALA B 1 96 ? 5.602 16.328 6.316 1 95.25 96 ALA B N 1
ATOM 1591 C CA . ALA B 1 96 ? 4.449 16.031 7.168 1 95.25 96 ALA B CA 1
ATOM 1592 C C . ALA B 1 96 ? 4.637 16.625 8.562 1 95.25 96 ALA B C 1
ATOM 1594 O O . ALA B 1 96 ? 3.688 17.156 9.156 1 95.25 96 ALA B O 1
ATOM 1595 N N . PHE B 1 97 ? 5.84 16.5 9.008 1 95.44 97 PHE B N 1
ATOM 1596 C CA . PHE B 1 97 ? 6.184 16.984 10.336 1 95.44 97 PHE B CA 1
ATOM 1597 C C . PHE B 1 97 ? 7.453 17.828 10.297 1 95.44 97 PHE B C 1
ATOM 1599 O O . PHE B 1 97 ? 8.547 17.328 10.555 1 95.44 97 PHE B O 1
ATOM 1606 N N . PRO B 1 98 ? 7.281 19.125 10.133 1 92.19 98 PRO B N 1
ATOM 1607 C CA . PRO B 1 98 ? 8.422 20.031 9.922 1 92.19 98 PRO B CA 1
ATOM 1608 C C . PRO B 1 98 ? 9.375 20.047 11.117 1 92.19 98 PRO B C 1
ATOM 1610 O O . PRO B 1 98 ? 10.555 20.375 10.961 1 92.19 98 PRO B O 1
ATOM 1613 N N . ASP B 1 99 ? 8.852 19.766 12.234 1 89.69 99 ASP B N 1
ATOM 1614 C CA . ASP B 1 99 ? 9.68 19.781 13.43 1 89.69 99 ASP B CA 1
ATOM 1615 C C . ASP B 1 99 ? 10.703 18.641 13.414 1 89.69 99 ASP B C 1
ATOM 1617 O O . ASP B 1 99 ? 11.641 18.641 14.211 1 89.69 99 ASP B O 1
ATOM 1621 N N . LEU B 1 100 ? 10.562 17.703 12.445 1 89.31 100 LEU B N 1
ATOM 1622 C CA . LEU B 1 100 ? 11.492 16.578 12.32 1 89.31 100 LEU B CA 1
ATOM 1623 C C . LEU B 1 100 ? 12.781 17.016 11.625 1 89.31 100 LEU B C 1
ATOM 1625 O O . LEU B 1 100 ? 13.789 16.312 11.672 1 89.31 100 LEU B O 1
ATOM 1629 N N . SER B 1 101 ? 12.828 17.984 10.68 1 80.56 101 SER B N 1
ATOM 1630 C CA . SER B 1 101 ? 13.961 18.453 9.883 1 80.56 101 SER B CA 1
ATOM 1631 C C . SER B 1 101 ? 15.234 18.5 10.711 1 80.56 101 SER B C 1
ATOM 1633 O O . SER B 1 101 ? 16.328 18.266 10.188 1 80.56 101 SER B O 1
ATOM 1635 N N . GLY B 1 102 ? 15.156 18.422 11.883 1 72 102 GLY B N 1
ATOM 1636 C CA . GLY B 1 102 ? 16.328 18.453 12.734 1 72 102 GLY B CA 1
ATOM 1637 C C . GLY B 1 102 ? 16.578 17.156 13.477 1 72 102 GLY B C 1
ATOM 1638 O O . GLY B 1 102 ? 17.625 16.984 14.102 1 72 102 GLY B O 1
ATOM 1639 N N . GLN B 1 103 ? 15.781 16.281 13.375 1 73.69 103 GLN B N 1
ATOM 1640 C CA . GLN B 1 103 ? 15.844 15.062 14.18 1 73.69 103 GLN B CA 1
ATOM 1641 C C . GLN B 1 103 ? 16.312 13.875 13.344 1 73.69 103 GLN B C 1
ATOM 1643 O O . GLN B 1 103 ? 16.875 12.922 13.883 1 73.69 103 GLN B O 1
ATOM 1648 N N . ILE B 1 104 ? 15.984 13.953 12.07 1 71.06 104 ILE B N 1
ATOM 1649 C CA . ILE B 1 104 ? 16.344 12.812 11.234 1 71.06 104 ILE B CA 1
ATOM 1650 C C . ILE B 1 104 ? 17.719 13.062 10.594 1 71.06 104 ILE B C 1
ATOM 1652 O O . ILE B 1 104 ? 17.953 14.125 10.016 1 71.06 104 ILE B O 1
ATOM 1656 N N . GLY B 1 105 ? 18.641 12.203 10.875 1 60.44 105 GLY B N 1
ATOM 1657 C CA . GLY B 1 105 ? 19.984 12.328 10.336 1 60.44 105 GLY B CA 1
ATOM 1658 C C . GLY B 1 105 ? 20.062 12.039 8.852 1 60.44 105 GLY B C 1
ATOM 1659 O O . GLY B 1 105 ? 19.219 11.305 8.312 1 60.44 105 GLY B O 1
ATOM 1660 N N . ASP B 1 106 ? 20.625 12.992 7.973 1 56.12 106 ASP B N 1
ATOM 1661 C CA . ASP B 1 106 ? 20.922 12.789 6.559 1 56.12 106 ASP B CA 1
ATOM 1662 C C . ASP B 1 106 ? 21.734 11.523 6.344 1 56.12 106 ASP B C 1
ATOM 1664 O O . ASP B 1 106 ? 22.844 11.398 6.859 1 56.12 106 ASP B O 1
ATOM 1668 N N . LYS B 1 107 ? 21.438 10.438 6.617 1 38.78 107 LYS B N 1
ATOM 1669 C CA . LYS B 1 107 ? 22.484 9.453 6.375 1 38.78 107 LYS B CA 1
ATOM 1670 C C . LYS B 1 107 ? 22.75 9.297 4.883 1 38.78 107 LYS B C 1
ATOM 1672 O O . LYS B 1 107 ? 21.859 9.461 4.062 1 38.78 107 LYS B O 1
#

pLDDT: mean 83.54, std 11.57, range [38.78, 96.5]

Radius of gyration: 17.62 Å; Cα contacts (8 Å, |Δi|>4): 378; chains: 2; bounding box: 40×46×39 Å

Secondary structure (DSSP, 8-state):
-EEEEEEETTHHHHHHHHHHHHHHHHHTT--EEEEEEEHHHHHT--S--SEEEE-GGGGGGHHHHHHHHGGGT-EEEEPPHHHHHTT-HHHHHHHH-GGGTTTS---/-EEEEEEETTHHHHHHHHHHHHHHHHHTT--EEEEEEEHHHHHT--S--SEEEE-GGGGGGHHHHHHHHGGGT-EEEEPPHHHHHTT-HHHHHHHH-GGGTTTS---